Protein AF-A0A5N7SQE6-F1 (afdb_monomer)

Secondary structure (DSSP, 8-state):
-HHH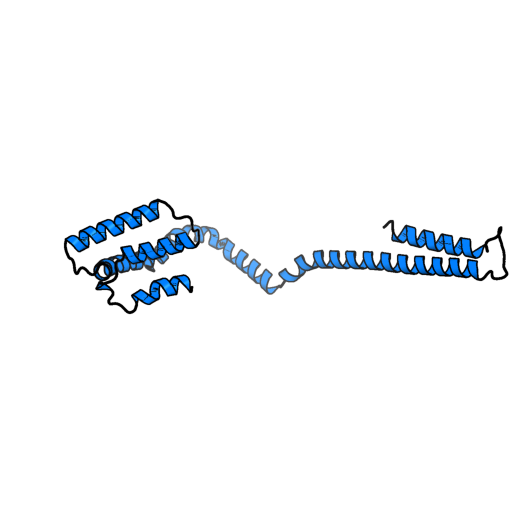HHHHGGGSSS-GGG--HHHHHHHHHHHHHHTT----HHHHHHHHHHHHHHHHHHHH-TT--HHHHHHHHHHHHHHHHS-HHHHHHHHHHHHHHHHHHTTTHHHHHHHHHHHHHTTTTTHHHHHHHHHHHHHHHHHHHHHHHHHHHHHHHHHHHHHHHHH--SS-EETTEEHHHHHHHHHHHHHHHHHH--

pLDDT: mean 75.73, std 11.77, range [47.12, 92.62]

Mean predicted aligned error: 19.1 Å

Foldseek 3Di:
DVLVCVLCVVCVPDDLQVDQPLVSLVSVVVVCVVVVNDDDVVSVVVSVVSVVVVVVVCVVPVRDNPCVVCVVVVVVVCCVVPPVVVVVVVCVVCVVVCVVCVVCVVVVVVVVVVCVVVVVVPPPVCPVVVVVVVVVVVLVVLLVVLLVQLVVLLVVLVVCLVVVDDDDDDPSHHPVSVVSNVVSVVSNVVSP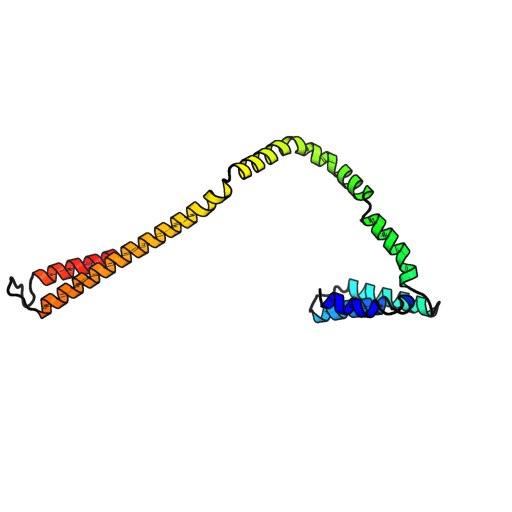VD

Sequence (194 aa):
EAAVRSVCEPYFTRPLSQISLAEVLMKLFRVAQRYQLTLQPQLILLQKTLLNIEGVGRQLDPQIDIWAVAKPVLAKILRERYSPRRVVREIGKRLPEIMTHAPDMPRLVHAWLTQQVEGRHELSMRSRDLAALDASVQRLQTRAVGAITGVGLLAIAALMYVLQPPGWYWGDVPAWSWLSGAVGAVALLRAWWK

Structure (mmCIF, N/CA/C/O backbone):
data_AF-A0A5N7SQE6-F1
#
_entry.id   AF-A0A5N7SQE6-F1
#
loop_
_atom_site.group_PDB
_atom_site.id
_atom_site.type_symbol
_atom_site.label_atom_id
_atom_site.label_alt_id
_atom_site.label_comp_id
_atom_site.label_asym_id
_atom_site.label_entity_id
_atom_site.label_seq_id
_atom_site.pdbx_PDB_ins_code
_atom_site.Cartn_x
_atom_site.Cartn_y
_atom_site.Cartn_z
_atom_site.occupancy
_atom_site.B_iso_or_equiv
_atom_site.auth_seq_id
_atom_site.auth_comp_id
_atom_site.auth_asym_id
_atom_site.auth_atom_id
_atom_site.pdbx_PDB_model_num
ATOM 1 N N . GLU A 1 1 ? 5.965 -12.450 4.251 1.00 50.88 1 GLU A N 1
ATOM 2 C CA . GLU A 1 1 ? 5.058 -13.478 4.819 1.00 50.88 1 GLU A CA 1
ATOM 3 C C . GLU A 1 1 ? 5.624 -14.207 6.037 1.00 50.88 1 GLU A C 1
ATOM 5 O O . GLU A 1 1 ? 4.963 -14.193 7.067 1.00 50.88 1 GLU A O 1
ATOM 10 N N . ALA A 1 2 ? 6.839 -14.771 5.986 1.00 54.47 2 ALA A N 1
ATOM 11 C CA . ALA A 1 2 ? 7.411 -15.546 7.101 1.00 54.47 2 ALA A CA 1
ATOM 12 C C . ALA A 1 2 ? 7.498 -14.786 8.446 1.00 54.47 2 ALA A C 1
ATOM 14 O O . ALA A 1 2 ? 7.143 -15.343 9.478 1.00 54.47 2 ALA A O 1
ATOM 15 N N . ALA A 1 3 ? 7.878 -13.501 8.436 1.00 54.38 3 ALA A N 1
ATOM 16 C CA . ALA A 1 3 ? 7.969 -12.677 9.651 1.00 54.38 3 ALA A CA 1
ATOM 17 C C . ALA A 1 3 ? 6.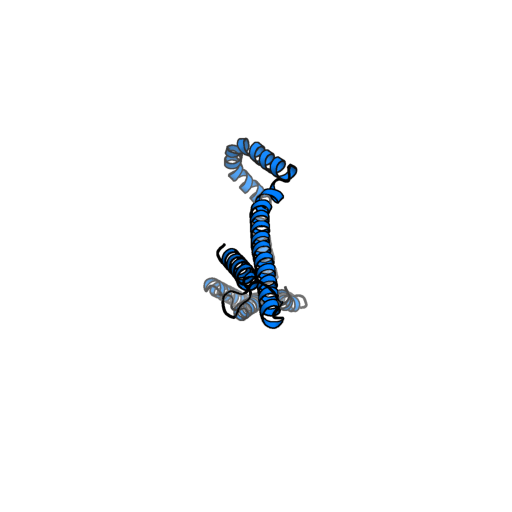601 -12.322 10.268 1.00 54.38 3 ALA A C 1
ATOM 19 O O . ALA A 1 3 ? 6.489 -12.143 11.477 1.00 54.38 3 ALA A O 1
ATOM 20 N N . VAL A 1 4 ? 5.550 -12.230 9.444 1.00 53.84 4 VAL A N 1
ATOM 21 C CA . VAL A 1 4 ? 4.174 -12.014 9.923 1.00 53.84 4 VAL A CA 1
ATOM 22 C C . VAL A 1 4 ? 3.651 -13.310 10.536 1.00 53.84 4 VAL A C 1
ATOM 24 O O . VAL A 1 4 ? 3.111 -13.301 11.638 1.00 53.84 4 VAL A O 1
ATOM 27 N N . ARG A 1 5 ? 3.902 -14.445 9.872 1.00 63.41 5 ARG A N 1
ATOM 28 C CA 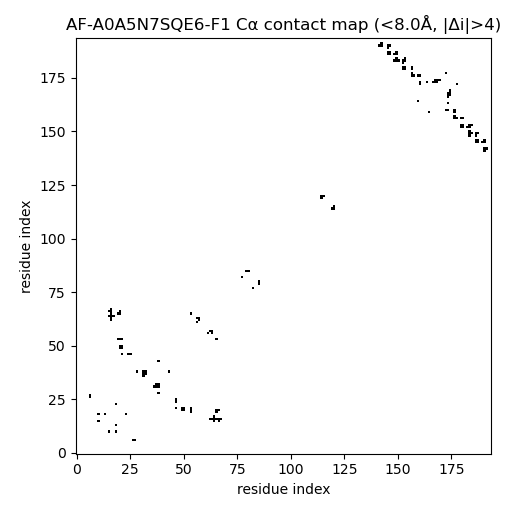. ARG A 1 5 ? 3.503 -15.769 10.353 1.00 63.41 5 ARG A CA 1
ATOM 29 C C . ARG A 1 5 ? 4.186 -16.125 11.677 1.00 63.41 5 ARG A C 1
ATOM 31 O O . ARG A 1 5 ? 3.493 -16.452 12.628 1.00 63.41 5 ARG A O 1
ATOM 38 N N . SER A 1 6 ? 5.498 -15.911 11.803 1.00 56.16 6 SER A N 1
ATOM 39 C CA . SER A 1 6 ? 6.243 -16.178 13.045 1.00 56.16 6 SER A CA 1
ATOM 40 C C . SER A 1 6 ? 5.783 -15.343 14.244 1.00 56.16 6 SER A C 1
ATOM 42 O O . SER A 1 6 ? 5.977 -15.746 15.386 1.00 56.16 6 SER A O 1
ATOM 44 N N . VAL A 1 7 ? 5.199 -14.164 13.999 1.00 55.47 7 VAL A N 1
ATOM 45 C CA . VAL A 1 7 ? 4.644 -13.311 15.058 1.00 55.47 7 VAL A CA 1
ATOM 46 C C . VAL A 1 7 ? 3.212 -13.715 15.398 1.00 55.47 7 VAL A C 1
ATOM 48 O O . VAL A 1 7 ? 2.852 -13.619 16.561 1.00 55.47 7 VAL A O 1
ATOM 51 N N . CYS A 1 8 ? 2.410 -14.185 14.439 1.00 53.53 8 CYS A N 1
ATOM 52 C CA . CYS A 1 8 ? 1.001 -14.536 14.655 1.00 53.53 8 CYS A CA 1
ATOM 53 C C . CYS A 1 8 ? 0.774 -15.982 15.140 1.00 53.53 8 CYS A C 1
ATOM 55 O O . CYS A 1 8 ? -0.160 -16.229 15.896 1.00 53.53 8 CYS A O 1
ATOM 57 N N . GLU A 1 9 ? 1.612 -16.938 14.741 1.00 60.47 9 GLU A N 1
ATOM 58 C CA . GLU A 1 9 ? 1.440 -18.379 15.005 1.00 60.47 9 GLU A CA 1
ATOM 59 C C . GLU A 1 9 ? 1.522 -18.778 16.502 1.00 60.47 9 GLU A C 1
ATOM 61 O O . GLU A 1 9 ? 0.715 -19.604 16.930 1.00 60.47 9 GLU A O 1
ATOM 66 N N . PRO A 1 10 ? 2.352 -18.144 17.363 1.00 55.53 10 PRO A N 1
ATOM 67 C CA . PRO A 1 10 ? 2.376 -18.435 18.805 1.00 55.53 10 PRO A CA 1
ATOM 68 C C . PRO A 1 10 ? 1.113 -17.999 19.566 1.00 55.53 10 PRO A C 1
ATOM 70 O O . PRO A 1 10 ? 0.903 -18.408 20.707 1.00 55.53 10 PRO A O 1
ATOM 73 N N . TYR A 1 11 ? 0.293 -17.139 18.958 1.00 52.56 11 TYR A N 1
ATOM 74 C CA . TYR A 1 11 ? -0.928 -16.589 19.551 1.00 52.56 11 TYR A CA 1
ATOM 75 C C . TYR A 1 11 ? -2.186 -17.381 19.176 1.00 52.56 11 TYR A C 1
ATOM 77 O O . TYR A 1 11 ? -3.236 -17.163 19.768 1.00 52.56 11 TYR A O 1
ATOM 85 N N . PHE A 1 12 ? -2.090 -18.320 18.230 1.00 50.66 12 PHE A N 1
ATOM 86 C CA . PHE A 1 12 ? -3.218 -19.162 17.816 1.00 50.66 12 PHE A CA 1
ATOM 87 C C . PHE A 1 12 ? -3.449 -20.379 18.726 1.00 50.66 12 PHE A C 1
ATOM 89 O O . PHE A 1 12 ? -4.529 -20.960 18.694 1.00 50.66 12 PHE A O 1
ATOM 96 N N . THR A 1 13 ? -2.463 -20.767 19.540 1.00 47.12 13 THR A N 1
ATOM 97 C CA . THR A 1 13 ? -2.514 -21.973 20.392 1.00 47.12 13 THR A CA 1
ATOM 98 C C . THR A 1 13 ? -2.772 -21.685 21.873 1.00 47.12 13 THR A C 1
ATOM 100 O O . THR A 1 13 ? -2.932 -22.620 22.655 1.00 47.12 13 THR A O 1
ATOM 103 N N . ARG A 1 14 ? -2.850 -20.409 22.275 1.00 53.12 14 ARG A N 1
ATOM 104 C CA . ARG A 1 14 ? -3.249 -19.987 23.629 1.00 53.12 14 ARG A CA 1
ATOM 105 C C . ARG A 1 14 ? -4.662 -19.399 23.596 1.00 53.12 14 ARG A C 1
ATOM 107 O O . ARG A 1 14 ? -5.009 -18.754 22.607 1.00 53.12 14 ARG A O 1
ATOM 114 N N . PRO A 1 15 ? -5.484 -19.585 24.645 1.00 52.84 15 PRO A N 1
ATOM 115 C CA . PRO A 1 15 ? -6.774 -18.908 24.720 1.00 52.84 15 PRO A CA 1
ATOM 116 C C . PRO A 1 15 ? -6.559 -17.390 24.607 1.00 52.84 15 PRO A C 1
ATOM 118 O O . PRO A 1 15 ? -5.696 -16.830 25.288 1.00 52.84 15 PRO A O 1
ATOM 121 N N . LEU A 1 16 ? -7.322 -16.730 23.723 1.00 51.88 16 LEU A N 1
ATOM 122 C 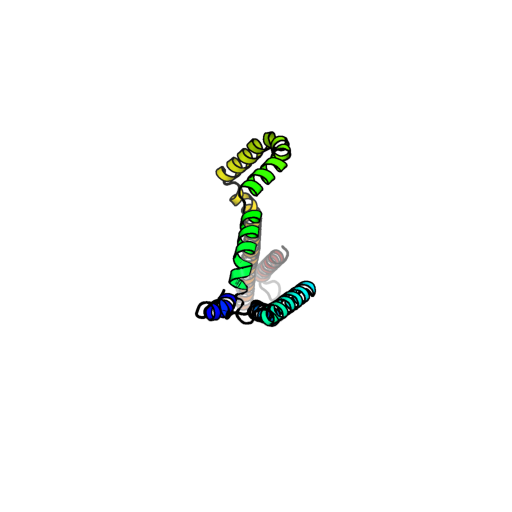CA . LEU A 1 16 ? -7.184 -15.293 23.427 1.00 51.88 16 LEU A CA 1
ATOM 123 C C . LEU A 1 16 ? -7.297 -14.400 24.673 1.00 51.88 16 LEU A C 1
ATOM 125 O O . LEU A 1 16 ? -6.705 -13.324 24.699 1.00 51.88 16 LEU A O 1
ATOM 129 N N . SER A 1 17 ? -7.949 -14.896 25.724 1.00 51.44 17 SER A N 1
ATOM 130 C CA . SER A 1 17 ? -8.072 -14.260 27.037 1.00 51.44 17 SER A CA 1
ATOM 131 C C . SER A 1 17 ? -6.747 -14.033 27.773 1.00 51.44 17 SER A C 1
ATOM 133 O O . SER A 1 17 ? -6.696 -13.235 28.701 1.00 51.44 17 SER A O 1
ATOM 135 N N . GLN A 1 18 ? -5.657 -14.696 27.373 1.00 56.19 18 GLN A N 1
ATOM 136 C CA . GLN A 1 18 ? -4.335 -14.537 27.997 1.00 56.19 18 GLN A CA 1
ATOM 137 C C . GLN A 1 18 ? -3.382 -13.650 27.185 1.00 56.19 18 GLN A C 1
ATOM 139 O O . GLN A 1 18 ? -2.247 -13.412 27.601 1.00 56.19 18 GLN A O 1
ATOM 144 N N . ILE A 1 19 ? -3.813 -13.162 26.019 1.00 66.31 19 ILE A N 1
ATOM 145 C CA . ILE A 1 19 ? -2.951 -12.436 25.087 1.00 66.31 19 ILE A CA 1
ATOM 146 C C . ILE A 1 19 ? -3.112 -10.934 25.317 1.00 66.31 19 ILE A C 1
ATOM 148 O O . ILE A 1 19 ? -4.174 -10.360 25.096 1.00 66.31 19 ILE A O 1
ATOM 152 N N . SER A 1 20 ? -2.033 -10.283 25.752 1.00 71.44 20 SER A N 1
ATOM 153 C CA . SER A 1 20 ? -1.987 -8.826 25.871 1.00 71.44 20 SER A CA 1
ATOM 154 C C . SER A 1 20 ? -1.917 -8.175 24.488 1.00 71.44 20 SER A C 1
ATOM 156 O O . SER A 1 20 ? -0.992 -8.443 23.712 1.00 71.44 20 SER A O 1
ATOM 158 N N 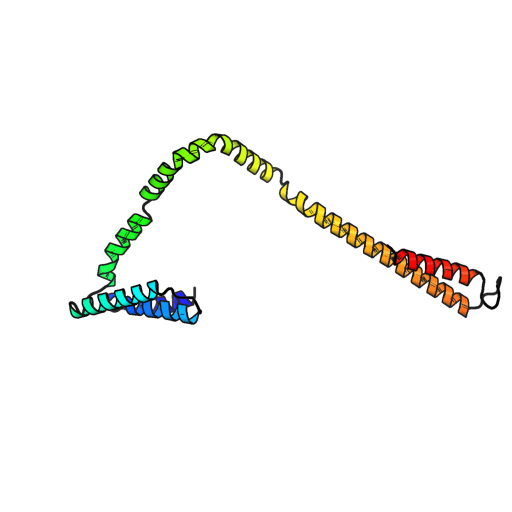. LEU A 1 21 ? -2.870 -7.289 24.182 1.00 77.19 21 LEU A N 1
ATOM 159 C CA . LEU A 1 21 ? -2.868 -6.510 22.940 1.00 77.19 21 LEU A CA 1
ATOM 160 C C . LEU A 1 21 ? -1.606 -5.638 22.860 1.00 77.19 21 LEU A C 1
ATOM 162 O O . LEU A 1 21 ? -0.977 -5.545 21.802 1.00 77.19 21 LEU A O 1
ATOM 166 N N . ALA A 1 22 ? -1.203 -5.045 23.986 1.00 75.19 22 ALA A N 1
ATOM 167 C CA . ALA A 1 22 ? 0.018 -4.263 24.090 1.00 75.19 22 ALA A CA 1
ATOM 168 C C . ALA A 1 22 ? 1.276 -5.098 23.797 1.00 75.19 22 ALA A C 1
ATOM 170 O O . ALA A 1 22 ? 2.172 -4.623 23.100 1.00 75.19 22 ALA A O 1
ATOM 171 N N . GLU A 1 23 ? 1.349 -6.350 24.259 1.00 77.75 23 GLU A N 1
ATOM 172 C CA . GLU A 1 23 ? 2.492 -7.231 23.987 1.00 77.75 23 GLU A CA 1
ATOM 173 C C . GLU A 1 23 ? 2.611 -7.587 22.495 1.00 77.75 23 GLU A C 1
ATOM 175 O O . GLU A 1 23 ? 3.711 -7.567 21.933 1.00 77.75 23 GLU A O 1
ATOM 180 N N . VAL A 1 24 ? 1.486 -7.862 21.827 1.00 81.88 24 VAL A N 1
ATOM 181 C CA . VAL A 1 24 ? 1.455 -8.115 20.376 1.00 81.88 24 VAL A CA 1
ATOM 182 C C . VAL A 1 24 ? 1.944 -6.885 19.606 1.00 81.88 24 VAL A C 1
ATOM 184 O O . VAL A 1 24 ? 2.817 -6.997 18.741 1.00 81.88 24 VAL A O 1
ATOM 187 N N . LEU A 1 25 ? 1.437 -5.697 19.951 1.00 83.19 25 LEU A N 1
ATOM 188 C CA . LEU A 1 25 ? 1.850 -4.435 19.331 1.00 83.19 25 LEU A CA 1
ATOM 189 C C . LEU A 1 25 ? 3.340 -4.149 19.554 1.00 83.19 25 LEU A C 1
ATOM 191 O O . LEU A 1 25 ? 4.044 -3.806 18.606 1.00 83.19 25 LEU A O 1
ATOM 195 N N . MET A 1 26 ? 3.847 -4.378 20.768 1.00 82.38 26 MET A N 1
ATOM 196 C CA . MET A 1 26 ? 5.273 -4.260 21.086 1.00 82.38 26 MET A CA 1
ATOM 197 C C . MET A 1 26 ? 6.136 -5.155 20.191 1.00 82.38 26 MET A C 1
ATOM 199 O O . MET A 1 26 ? 7.172 -4.708 19.695 1.00 82.38 26 MET A O 1
ATOM 203 N N . LYS A 1 27 ? 5.732 -6.411 19.960 1.00 82.75 27 LYS A N 1
ATOM 204 C CA . LYS A 1 27 ? 6.476 -7.331 19.083 1.00 82.75 27 LYS A CA 1
ATOM 205 C C . LYS A 1 27 ? 6.457 -6.865 17.630 1.00 82.75 27 LYS A C 1
ATOM 207 O O . LYS A 1 27 ? 7.512 -6.853 17.000 1.00 82.75 27 LYS A O 1
ATOM 212 N N . LEU A 1 28 ? 5.309 -6.418 17.121 1.00 85.19 28 LEU A N 1
ATOM 213 C CA . LEU A 1 28 ? 5.196 -5.882 15.760 1.00 85.19 28 LEU A CA 1
ATOM 214 C C . LEU A 1 28 ? 6.106 -4.664 15.547 1.00 85.19 28 LEU A C 1
ATOM 216 O O . LEU A 1 28 ? 6.832 -4.600 14.556 1.00 85.19 28 LEU A O 1
ATOM 220 N N . PHE A 1 29 ? 6.135 -3.736 16.504 1.00 84.38 29 PHE A N 1
ATOM 221 C CA . PHE A 1 29 ? 6.968 -2.536 16.420 1.00 84.38 29 PHE A CA 1
ATOM 222 C C . PHE A 1 29 ? 8.461 -2.853 16.549 1.00 84.38 29 PHE A C 1
ATOM 224 O O . PHE A 1 29 ? 9.263 -2.289 15.809 1.00 84.38 29 PHE A O 1
ATOM 231 N N . ARG A 1 30 ? 8.854 -3.800 17.415 1.00 83.19 30 ARG A N 1
ATOM 232 C CA . ARG A 1 30 ? 10.250 -4.274 17.489 1.00 83.19 30 ARG A CA 1
ATOM 233 C C . ARG A 1 30 ? 10.707 -4.929 16.190 1.00 83.19 30 ARG A C 1
ATOM 235 O O . ARG A 1 30 ? 11.839 -4.716 15.767 1.00 83.19 30 ARG A O 1
ATOM 242 N N . VAL A 1 31 ? 9.841 -5.711 15.544 1.00 86.69 31 VAL A N 1
ATOM 243 C CA . VAL A 1 31 ? 10.140 -6.288 14.226 1.00 86.69 31 VAL A CA 1
ATOM 244 C C . VAL A 1 31 ? 10.295 -5.175 13.191 1.00 86.69 31 VAL A C 1
ATOM 246 O O . VAL A 1 31 ? 11.277 -5.176 12.456 1.00 86.69 31 VAL A O 1
ATOM 249 N N . ALA A 1 32 ? 9.405 -4.182 13.181 1.00 85.25 32 ALA A N 1
ATOM 250 C CA . ALA A 1 32 ? 9.528 -3.031 12.291 1.00 85.25 32 ALA A CA 1
ATOM 251 C C . ALA A 1 32 ? 10.854 -2.268 12.498 1.00 85.25 32 ALA A C 1
ATOM 253 O O . ALA A 1 32 ? 11.537 -1.964 11.522 1.00 85.25 32 ALA A O 1
ATOM 254 N N . GLN A 1 33 ? 11.273 -2.053 13.752 1.00 82.31 33 GLN A N 1
ATOM 255 C CA . GLN A 1 33 ? 12.581 -1.465 14.081 1.00 82.31 33 GLN A CA 1
ATOM 256 C C . GLN A 1 33 ? 13.750 -2.331 13.602 1.00 82.31 33 GLN A C 1
ATOM 258 O O . GLN A 1 33 ? 14.722 -1.803 13.067 1.00 82.31 33 GLN A O 1
ATOM 263 N N . ARG A 1 34 ? 13.661 -3.662 13.748 1.00 84.56 34 ARG A N 1
ATOM 264 C CA . ARG A 1 34 ? 14.694 -4.604 13.279 1.00 84.56 34 ARG A CA 1
ATOM 265 C C . ARG A 1 34 ? 14.901 -4.530 11.766 1.00 84.56 34 ARG A C 1
ATOM 267 O O . ARG A 1 34 ? 16.030 -4.659 11.307 1.00 84.56 34 ARG A O 1
ATOM 274 N N . TYR A 1 35 ? 13.833 -4.307 11.007 1.00 89.00 35 TYR A N 1
ATOM 275 C CA . TYR A 1 35 ? 13.888 -4.101 9.557 1.00 89.00 35 TYR A CA 1
ATOM 276 C C . TYR A 1 35 ? 14.138 -2.637 9.160 1.00 89.00 35 TYR A C 1
ATOM 278 O O . TYR A 1 35 ? 13.925 -2.278 8.007 1.00 89.00 35 TYR A O 1
ATOM 286 N N . GLN A 1 36 ? 14.595 -1.797 10.099 1.00 80.25 36 GLN A N 1
ATOM 287 C CA . GLN A 1 36 ? 14.950 -0.392 9.869 1.00 80.25 36 GLN A CA 1
ATOM 288 C C . GLN A 1 36 ? 13.796 0.449 9.293 1.00 80.25 36 GLN A C 1
ATOM 290 O O . GLN A 1 36 ? 14.020 1.458 8.628 1.00 80.25 36 GLN A O 1
ATOM 295 N N . LEU A 1 37 ? 12.543 0.065 9.566 1.00 87.06 37 LEU A N 1
ATOM 296 C CA . LEU A 1 37 ? 11.391 0.885 9.207 1.00 87.06 37 LEU A CA 1
ATOM 297 C C . LEU A 1 37 ? 11.335 2.107 10.130 1.00 87.06 37 LEU A C 1
ATOM 299 O O . LEU A 1 37 ? 11.393 1.982 11.357 1.00 87.06 37 LEU A O 1
ATOM 303 N N . THR A 1 38 ? 11.190 3.296 9.546 1.00 82.31 38 THR A N 1
ATOM 304 C CA . THR A 1 38 ? 11.030 4.542 10.298 1.00 82.31 38 THR A CA 1
ATOM 305 C C . THR A 1 38 ? 9.659 4.568 10.971 1.00 82.31 38 THR A C 1
ATOM 307 O O . THR A 1 38 ? 8.615 4.736 10.340 1.00 82.31 38 THR A O 1
ATOM 310 N N . LEU A 1 39 ? 9.644 4.377 12.290 1.00 81.56 39 LEU A N 1
ATOM 311 C CA . LEU A 1 39 ? 8.415 4.456 13.073 1.00 81.56 39 LEU A CA 1
ATOM 312 C C . LEU A 1 39 ? 8.086 5.909 13.395 1.00 81.56 39 LEU A C 1
ATOM 314 O O . LEU A 1 39 ? 8.884 6.628 13.994 1.00 81.56 39 LEU A O 1
ATOM 318 N N . GLN A 1 40 ? 6.876 6.330 13.039 1.00 85.81 40 GLN A N 1
ATOM 319 C CA . GLN A 1 40 ? 6.407 7.674 13.352 1.00 85.81 40 GLN A CA 1
ATOM 320 C C . GLN A 1 40 ? 6.170 7.820 14.869 1.00 85.81 40 GLN A C 1
ATOM 322 O O . GLN A 1 40 ? 5.579 6.921 15.479 1.00 85.81 40 GLN A O 1
ATOM 327 N N . PRO A 1 41 ? 6.534 8.959 15.493 1.00 86.25 41 PRO A N 1
ATOM 328 C CA . PRO A 1 41 ? 6.328 9.187 16.928 1.00 86.25 41 PRO A CA 1
ATOM 329 C C . PRO A 1 41 ? 4.874 9.006 17.391 1.00 86.25 41 PRO A C 1
ATOM 331 O O . PRO A 1 41 ? 4.622 8.530 18.496 1.00 86.25 41 PRO A O 1
ATOM 334 N N . GLN A 1 42 ? 3.906 9.320 16.526 1.00 88.19 42 GLN A N 1
ATOM 335 C CA . GLN A 1 42 ? 2.472 9.160 16.793 1.00 88.19 42 GLN A CA 1
ATOM 336 C C . GLN A 1 42 ? 2.077 7.693 17.021 1.00 88.19 42 GLN A C 1
ATOM 338 O O . GLN A 1 42 ? 1.238 7.395 17.868 1.00 88.19 42 GLN A O 1
ATOM 343 N N . LEU A 1 43 ? 2.720 6.765 16.309 1.00 87.94 43 LEU A N 1
ATOM 344 C CA . LEU A 1 43 ? 2.477 5.332 16.458 1.00 87.94 43 LEU A CA 1
ATOM 345 C C . LEU A 1 43 ? 3.048 4.805 17.784 1.00 87.94 43 LEU A C 1
ATOM 347 O O . LEU A 1 43 ? 2.437 3.955 18.428 1.00 87.94 43 LEU A O 1
ATOM 351 N N . ILE A 1 44 ? 4.179 5.360 18.233 1.00 86.75 44 ILE A N 1
ATOM 352 C CA . ILE A 1 44 ? 4.768 5.062 19.548 1.00 86.75 44 ILE A CA 1
ATOM 353 C C . ILE A 1 44 ? 3.860 5.581 20.670 1.00 86.75 44 ILE A C 1
ATOM 355 O O . ILE A 1 44 ? 3.664 4.902 21.679 1.00 86.75 44 ILE A O 1
ATOM 359 N N . LEU A 1 45 ? 3.282 6.772 20.500 1.00 90.19 45 LEU A N 1
ATOM 360 C CA . LEU A 1 45 ? 2.342 7.333 21.467 1.00 90.19 45 LEU A CA 1
ATOM 361 C C . LEU A 1 45 ? 1.070 6.484 21.564 1.00 90.19 45 LEU A C 1
ATOM 363 O O . LEU A 1 45 ? 0.678 6.127 22.669 1.00 90.19 45 LEU A O 1
ATOM 367 N N . LEU A 1 46 ? 0.493 6.079 20.426 1.00 88.50 46 LEU A N 1
ATOM 368 C CA . LEU A 1 46 ? -0.653 5.166 20.385 1.00 88.50 46 LEU A CA 1
ATOM 369 C C . LEU A 1 46 ? -0.364 3.869 21.149 1.00 88.50 46 LEU A C 1
ATOM 371 O O . LEU A 1 46 ? -1.178 3.436 21.960 1.00 88.50 46 LEU A O 1
ATOM 375 N N . GLN A 1 47 ? 0.811 3.276 20.935 1.00 88.06 47 GLN A N 1
ATOM 376 C CA . GLN A 1 47 ? 1.240 2.076 21.648 1.00 88.06 47 GLN A CA 1
ATOM 377 C C . GLN A 1 47 ? 1.302 2.301 23.169 1.00 88.06 47 GLN A C 1
ATOM 379 O O . GLN A 1 47 ? 0.811 1.466 23.928 1.00 88.06 47 GLN A O 1
ATOM 384 N N . LYS A 1 48 ? 1.862 3.431 23.625 1.00 89.06 48 LYS A N 1
ATOM 385 C CA . LYS A 1 48 ? 1.896 3.795 25.054 1.00 89.06 48 LYS A CA 1
ATOM 386 C C . LYS A 1 48 ? 0.495 4.000 25.627 1.00 89.06 48 LYS A C 1
ATOM 388 O O . LYS A 1 48 ? 0.223 3.539 26.731 1.00 89.06 48 LYS A O 1
ATOM 393 N N . THR A 1 49 ? -0.392 4.659 24.887 1.00 90.75 49 THR A N 1
ATOM 394 C CA . THR A 1 49 ? -1.782 4.869 25.301 1.00 90.75 49 THR A CA 1
ATOM 395 C C . THR A 1 49 ? -2.523 3.542 25.430 1.00 90.75 49 THR A C 1
ATOM 397 O O . THR A 1 49 ? -3.180 3.320 26.441 1.00 90.75 49 THR A O 1
ATOM 400 N N . LEU A 1 50 ? -2.377 2.637 24.458 1.00 87.12 50 LEU A N 1
ATOM 401 C CA . LEU A 1 50 ? -2.991 1.308 24.505 1.00 87.12 50 LEU A CA 1
ATOM 402 C C . LEU A 1 50 ? -2.469 0.478 25.683 1.00 87.12 50 LEU A C 1
ATOM 404 O O . LEU A 1 50 ? -3.269 -0.134 26.383 1.00 87.12 50 LEU A O 1
ATOM 408 N N . LEU A 1 51 ? -1.160 0.521 25.953 1.00 87.12 51 LEU A N 1
ATOM 409 C CA . LEU A 1 51 ? -0.556 -0.151 27.107 1.00 87.12 51 LEU A CA 1
ATOM 410 C C . LEU A 1 51 ? -1.063 0.421 28.438 1.00 87.12 51 LEU A C 1
ATOM 412 O O . LEU A 1 51 ? -1.340 -0.339 29.359 1.00 87.12 51 LEU A O 1
ATOM 416 N N . ASN A 1 52 ? -1.223 1.743 28.536 1.00 89.62 52 ASN A N 1
ATOM 417 C CA . ASN A 1 52 ? -1.765 2.383 29.733 1.00 89.62 52 ASN A CA 1
ATOM 418 C C . ASN A 1 52 ? -3.235 2.003 29.970 1.00 89.62 52 ASN A C 1
ATOM 420 O O . ASN A 1 52 ? -3.605 1.633 31.078 1.00 89.62 52 ASN A O 1
ATOM 424 N N . ILE A 1 53 ? -4.066 2.044 28.922 1.00 88.88 53 ILE A N 1
ATOM 425 C CA . ILE A 1 53 ? -5.484 1.662 29.005 1.00 88.88 53 ILE A CA 1
ATOM 426 C C . ILE A 1 53 ? -5.628 0.189 29.398 1.00 88.88 53 ILE A C 1
ATOM 428 O O . ILE A 1 53 ? -6.443 -0.135 30.255 1.00 88.88 53 ILE A O 1
ATOM 432 N N . GLU A 1 54 ? -4.821 -0.701 28.817 1.00 84.75 54 GLU A N 1
ATOM 433 C CA . GLU A 1 54 ? -4.780 -2.114 29.201 1.00 84.75 54 GLU A CA 1
ATOM 434 C C . GLU A 1 54 ? -4.316 -2.301 30.652 1.00 84.75 54 GLU A C 1
ATOM 436 O O . GLU A 1 54 ? -4.915 -3.086 31.386 1.00 84.75 54 GLU A O 1
ATOM 441 N N . GLY A 1 55 ? -3.297 -1.556 31.087 1.00 86.31 55 GLY A N 1
ATOM 442 C CA . GLY A 1 55 ? -2.810 -1.578 32.465 1.00 86.31 55 GLY A CA 1
ATOM 443 C C . GLY A 1 55 ? -3.890 -1.179 33.470 1.00 86.31 55 GLY A C 1
ATOM 444 O O . GLY A 1 55 ? -4.131 -1.909 34.428 1.00 86.31 55 GLY A O 1
ATOM 445 N N . VAL A 1 56 ? -4.593 -0.073 33.218 1.00 89.50 56 VAL A N 1
ATOM 446 C CA . VAL A 1 56 ? -5.726 0.375 34.044 1.00 89.50 56 VAL A CA 1
ATOM 447 C C . VAL A 1 56 ? -6.881 -0.630 33.987 1.00 89.50 56 VAL A C 1
ATOM 449 O O . VAL A 1 56 ? -7.455 -0.967 35.019 1.00 89.50 56 VAL A O 1
ATOM 452 N N . GLY A 1 57 ? -7.197 -1.166 32.806 1.00 86.69 57 GLY A N 1
ATOM 453 C CA . GLY A 1 57 ? -8.245 -2.175 32.637 1.00 86.69 57 GLY A CA 1
ATOM 454 C C . GLY A 1 57 ? -7.982 -3.442 33.452 1.00 86.69 57 GLY A C 1
ATOM 455 O O . GLY A 1 57 ? -8.881 -3.918 34.138 1.00 86.69 57 GLY A O 1
ATOM 456 N N . ARG A 1 58 ? -6.739 -3.939 33.456 1.00 85.50 58 ARG A N 1
ATOM 457 C CA . ARG A 1 58 ? -6.332 -5.113 34.247 1.00 85.50 58 ARG A CA 1
ATOM 458 C C . ARG A 1 58 ? -6.216 -4.840 35.748 1.00 85.50 58 ARG A C 1
ATOM 460 O O . ARG A 1 58 ? -6.322 -5.775 36.532 1.00 85.50 58 ARG A O 1
ATOM 467 N N . GLN A 1 59 ? -5.989 -3.589 36.158 1.00 87.88 59 GLN A N 1
ATOM 468 C CA . GLN A 1 59 ? -6.066 -3.204 37.574 1.00 87.88 59 GLN A CA 1
ATOM 469 C C . GLN A 1 59 ? -7.504 -3.280 38.104 1.00 87.88 59 GLN A C 1
ATOM 471 O O . GLN A 1 59 ? -7.699 -3.600 39.272 1.00 87.88 59 GLN A O 1
ATOM 476 N N . LEU A 1 60 ? -8.494 -2.990 37.254 1.00 89.56 60 LEU A N 1
ATOM 477 C CA . LEU A 1 60 ? -9.914 -3.037 37.608 1.00 89.56 60 LEU A CA 1
ATOM 478 C C . LEU A 1 60 ? -10.498 -4.451 37.497 1.00 89.56 60 LEU A C 1
ATOM 480 O O . LEU A 1 60 ? -11.232 -4.877 38.384 1.00 89.56 60 LEU A O 1
ATOM 484 N N . ASP A 1 61 ? -10.163 -5.177 36.431 1.00 87.38 61 ASP A N 1
ATOM 485 C CA . ASP A 1 61 ? -10.555 -6.570 36.214 1.00 87.38 61 ASP A CA 1
ATOM 486 C C . ASP A 1 61 ? -9.333 -7.389 35.753 1.00 87.38 61 ASP A C 1
ATOM 488 O O . ASP A 1 61 ? -8.963 -7.359 34.574 1.00 87.38 61 ASP A O 1
ATOM 492 N N . PRO A 1 62 ? -8.688 -8.141 36.664 1.00 83.00 62 PRO A N 1
ATOM 493 C CA . PRO A 1 62 ? -7.496 -8.924 36.348 1.00 83.00 62 PRO A CA 1
ATOM 494 C C . PRO A 1 62 ? -7.709 -10.036 35.313 1.00 83.00 62 PRO A C 1
ATOM 496 O O . PRO A 1 62 ? -6.728 -10.520 34.746 1.00 83.00 62 PRO A O 1
ATOM 499 N N . GLN A 1 63 ? -8.953 -10.465 35.077 1.00 80.75 63 GLN A N 1
ATOM 500 C CA . GLN A 1 63 ? -9.292 -11.552 34.152 1.00 80.75 63 GLN A CA 1
ATOM 501 C C . GLN A 1 63 ? -9.940 -11.046 32.853 1.00 80.75 63 GLN A C 1
ATOM 503 O O . GLN A 1 63 ? -10.429 -11.853 32.058 1.00 80.75 63 GLN A O 1
ATOM 508 N N . ILE A 1 64 ? -9.914 -9.730 32.606 1.00 81.12 64 ILE A N 1
ATOM 509 C CA . ILE A 1 64 ? -10.548 -9.121 31.435 1.00 81.12 64 ILE A CA 1
ATOM 510 C C . ILE A 1 64 ? -9.938 -9.610 30.113 1.00 81.12 64 ILE A C 1
ATOM 512 O O . ILE A 1 64 ? -8.748 -9.442 29.832 1.00 81.12 64 ILE A O 1
ATOM 516 N N . ASP A 1 65 ? -10.790 -10.153 29.242 1.00 81.31 65 ASP A N 1
ATOM 517 C CA . ASP A 1 65 ? -10.435 -10.461 27.856 1.00 81.31 65 ASP A CA 1
ATOM 518 C C . ASP A 1 65 ? -10.611 -9.209 26.979 1.00 81.31 65 ASP A C 1
ATOM 520 O O . ASP A 1 65 ? -11.700 -8.881 26.497 1.00 81.31 65 ASP A O 1
ATOM 524 N N . ILE A 1 66 ? -9.507 -8.499 26.752 1.00 81.75 66 ILE A N 1
ATOM 525 C CA . ILE A 1 66 ? -9.473 -7.260 25.958 1.00 81.75 66 ILE A CA 1
ATOM 526 C C . ILE A 1 66 ? -9.910 -7.507 24.510 1.00 81.75 66 ILE A C 1
ATOM 528 O O . ILE A 1 66 ? -10.532 -6.640 23.890 1.00 81.75 66 ILE A O 1
ATOM 532 N N . TRP A 1 67 ? -9.622 -8.686 23.955 1.00 80.31 67 TRP A N 1
ATOM 533 C CA . TRP A 1 67 ? -10.003 -9.017 22.587 1.00 80.31 67 TRP A CA 1
ATOM 534 C C . TRP A 1 67 ? -11.513 -9.215 22.460 1.00 80.31 67 TRP A C 1
ATOM 536 O O . TRP A 1 67 ? -12.127 -8.702 21.518 1.00 80.31 67 TRP A O 1
ATOM 546 N N . ALA A 1 68 ? -12.127 -9.896 23.431 1.00 82.00 68 ALA A N 1
ATOM 547 C CA . ALA A 1 68 ? -13.575 -10.061 23.492 1.00 82.00 68 ALA A CA 1
ATOM 548 C C . ALA A 1 68 ? -14.298 -8.705 23.562 1.00 82.00 68 ALA A C 1
ATOM 550 O O . ALA A 1 68 ? -15.275 -8.492 22.838 1.00 82.00 68 ALA A O 1
ATOM 551 N N . VAL A 1 69 ? -13.770 -7.763 24.352 1.00 85.44 69 VAL A N 1
ATOM 552 C CA . VAL A 1 69 ? -14.314 -6.400 24.477 1.00 85.44 69 VAL A CA 1
ATOM 553 C C . VAL A 1 69 ? -14.117 -5.581 23.192 1.00 85.44 69 VAL A C 1
ATOM 555 O O . VAL A 1 69 ? -15.019 -4.859 22.766 1.00 85.44 69 VAL A O 1
ATOM 558 N N . ALA A 1 70 ? -12.965 -5.706 22.526 1.00 85.81 70 ALA A N 1
ATOM 559 C CA . ALA A 1 70 ? -12.648 -4.940 21.318 1.00 85.81 70 ALA A CA 1
ATOM 560 C C . ALA A 1 70 ? -13.371 -5.445 20.052 1.00 85.81 70 ALA A C 1
ATOM 562 O O . ALA A 1 70 ? -13.665 -4.658 19.143 1.00 85.81 70 ALA A O 1
ATOM 563 N N . LYS A 1 71 ? -13.687 -6.744 19.976 1.00 86.94 71 LYS A N 1
ATOM 564 C CA . LYS A 1 71 ? -14.319 -7.396 18.815 1.00 86.94 71 LYS A CA 1
ATOM 565 C C . LYS A 1 71 ? -15.581 -6.688 18.287 1.00 86.94 71 LYS A C 1
ATOM 567 O O . LYS A 1 71 ? -15.623 -6.429 17.080 1.00 86.94 71 LYS A O 1
ATOM 572 N N . PRO A 1 72 ? -16.608 -6.356 19.097 1.00 92.19 72 PRO A N 1
ATOM 573 C CA . PRO A 1 72 ? -17.812 -5.689 18.590 1.00 92.19 72 PRO A CA 1
ATOM 574 C C . PRO A 1 72 ? -17.521 -4.297 18.011 1.00 92.19 72 PRO A C 1
ATOM 576 O O . PRO A 1 72 ? -18.123 -3.909 17.006 1.00 92.19 72 PRO A O 1
ATOM 579 N N . VAL A 1 73 ? -16.566 -3.564 18.591 1.00 91.00 73 VAL A N 1
ATOM 580 C CA . VAL A 1 73 ? -16.150 -2.242 18.101 1.00 91.00 73 VAL A CA 1
ATOM 581 C C . VAL A 1 73 ? -15.452 -2.374 16.748 1.00 91.00 73 VAL A C 1
ATOM 583 O O . VAL A 1 73 ? -15.822 -1.687 15.793 1.00 91.00 73 VAL A O 1
ATOM 586 N N . LEU A 1 74 ? -14.504 -3.308 16.627 1.00 89.06 74 LEU A N 1
ATOM 587 C CA . LEU A 1 74 ? -13.813 -3.583 15.367 1.00 89.06 74 LEU A CA 1
ATOM 588 C C . LEU A 1 74 ? -14.794 -4.026 14.272 1.00 89.06 74 LEU A C 1
ATOM 590 O O . LEU A 1 74 ? -14.735 -3.520 13.151 1.00 89.06 74 LEU A O 1
ATOM 594 N N . ALA A 1 75 ? -15.739 -4.911 14.601 1.00 91.31 75 ALA A N 1
ATOM 595 C CA . ALA A 1 75 ? -16.769 -5.366 13.671 1.00 91.31 75 ALA A CA 1
ATOM 596 C C . ALA A 1 75 ? -17.652 -4.209 13.175 1.00 91.31 75 ALA A C 1
ATOM 598 O O . ALA A 1 75 ? -17.942 -4.122 11.980 1.00 91.31 75 ALA A O 1
ATOM 599 N N . LYS A 1 76 ? -18.034 -3.281 14.064 1.00 92.62 76 LYS A N 1
ATOM 600 C CA . LYS A 1 76 ? -18.781 -2.073 13.691 1.00 92.62 76 LYS A CA 1
ATOM 601 C C . LYS A 1 76 ? -17.979 -1.193 12.725 1.00 92.62 76 LYS A C 1
ATOM 603 O O . LYS A 1 76 ? -18.507 -0.829 11.676 1.00 92.62 76 LYS A O 1
ATOM 608 N N . ILE A 1 77 ? -16.708 -0.916 13.029 1.00 90.75 77 ILE A N 1
ATOM 609 C CA . ILE A 1 77 ? -15.830 -0.083 12.186 1.00 90.75 77 ILE A CA 1
ATOM 610 C C . ILE A 1 77 ? -15.623 -0.718 10.807 1.00 90.75 77 ILE A C 1
ATOM 612 O O . ILE A 1 77 ? -15.716 -0.032 9.787 1.00 90.75 77 ILE A O 1
ATOM 616 N N . LEU A 1 78 ? -15.362 -2.027 10.752 1.00 89.19 78 LEU A N 1
ATOM 617 C CA . LEU A 1 78 ? -15.199 -2.752 9.491 1.00 89.19 78 LEU A CA 1
ATOM 618 C C . LEU A 1 78 ? -16.484 -2.717 8.668 1.00 89.19 78 LEU A C 1
ATOM 620 O O . LEU A 1 78 ? -16.435 -2.406 7.481 1.00 89.19 78 LEU A O 1
ATOM 624 N N . ARG A 1 79 ? -17.640 -2.943 9.299 1.00 90.56 79 ARG A N 1
ATOM 625 C CA . ARG A 1 79 ? -18.942 -2.855 8.629 1.00 90.56 79 ARG A CA 1
ATOM 626 C C . ARG A 1 79 ? -19.211 -1.458 8.069 1.00 90.56 79 ARG A C 1
ATOM 628 O O . ARG A 1 79 ? -19.801 -1.345 7.003 1.00 90.56 79 ARG A O 1
ATOM 635 N N . GLU A 1 80 ? -18.779 -0.401 8.750 1.00 87.12 80 GLU A N 1
ATOM 636 C CA . GLU A 1 80 ? -18.923 0.986 8.287 1.00 87.12 80 GLU A CA 1
ATOM 637 C C . GLU A 1 80 ? -17.925 1.371 7.181 1.00 87.12 80 GLU A C 1
ATOM 639 O O . GLU A 1 80 ? -18.263 2.159 6.289 1.00 87.12 80 GLU A O 1
ATOM 644 N N . ARG A 1 81 ? -16.693 0.841 7.216 1.00 84.69 81 ARG A N 1
ATOM 645 C CA . ARG A 1 81 ? -15.685 1.066 6.163 1.00 84.69 81 ARG A CA 1
ATOM 646 C C . ARG A 1 81 ? -16.003 0.288 4.893 1.00 84.69 81 ARG A C 1
ATOM 648 O O . ARG A 1 81 ? -15.980 0.875 3.818 1.00 84.69 81 ARG A O 1
ATOM 655 N N . TYR A 1 82 ? -16.353 -0.986 5.028 1.00 82.19 82 TYR A N 1
ATOM 656 C CA . TYR A 1 82 ? -16.630 -1.900 3.919 1.00 82.19 82 TYR A CA 1
ATOM 657 C C . TYR A 1 82 ? -18.124 -2.009 3.589 1.00 82.19 82 TYR A C 1
ATOM 659 O O . TYR A 1 82 ? -18.552 -2.955 2.935 1.00 82.19 82 TYR A O 1
ATOM 667 N N . SER A 1 83 ? -18.946 -1.048 4.027 1.00 85.56 83 SER A N 1
ATOM 668 C CA . SER A 1 83 ? -20.369 -1.065 3.696 1.00 85.56 83 SER A CA 1
ATOM 669 C C . SER A 1 83 ? -20.560 -0.864 2.186 1.00 85.56 83 SER A C 1
ATOM 671 O O . SER A 1 83 ? -20.194 0.204 1.682 1.00 85.56 83 SER A O 1
ATOM 673 N N . PRO A 1 84 ? -21.220 -1.787 1.462 1.00 82.00 84 PRO A N 1
ATOM 674 C CA . PRO A 1 84 ? -21.555 -1.577 0.052 1.00 82.00 84 PRO A CA 1
ATOM 675 C C . PRO A 1 84 ? -22.430 -0.330 -0.144 1.00 82.00 84 PRO A C 1
ATOM 677 O O . PRO A 1 84 ? -22.313 0.363 -1.150 1.00 82.00 84 PRO A O 1
ATOM 680 N N . ARG A 1 85 ? -23.222 0.054 0.870 1.00 85.31 85 ARG A N 1
ATOM 681 C CA . ARG A 1 85 ? -23.983 1.315 0.865 1.00 85.31 85 ARG A CA 1
ATOM 682 C C . ARG A 1 85 ? -23.082 2.544 0.758 1.00 85.31 85 ARG A C 1
ATOM 684 O O . ARG A 1 85 ? -23.472 3.533 0.146 1.00 85.31 85 ARG A O 1
ATOM 691 N N . ARG A 1 86 ? -21.884 2.504 1.349 1.00 83.00 86 ARG A N 1
ATOM 692 C CA . ARG A 1 86 ? -20.911 3.600 1.260 1.00 83.00 86 ARG A CA 1
ATOM 693 C C . ARG A 1 86 ? -20.346 3.706 -0.149 1.00 83.00 86 ARG A C 1
ATOM 695 O O . ARG A 1 86 ? -20.248 4.818 -0.647 1.00 83.00 86 ARG A O 1
ATOM 702 N N . VAL A 1 87 ? -20.048 2.571 -0.781 1.00 83.81 87 VAL A N 1
ATOM 703 C CA . VAL A 1 87 ? -19.574 2.505 -2.171 1.00 83.81 87 VAL A CA 1
ATOM 704 C C . VAL A 1 87 ? -20.629 3.066 -3.122 1.00 83.81 87 VAL A C 1
ATOM 706 O O . VAL A 1 87 ? -20.334 3.989 -3.870 1.00 83.81 87 VAL A O 1
ATOM 709 N N . VAL A 1 88 ? -21.878 2.599 -3.025 1.00 88.88 88 VAL A N 1
ATOM 710 C CA . VAL A 1 88 ? -22.987 3.102 -3.856 1.00 88.88 88 VAL A CA 1
ATOM 711 C C . VAL A 1 88 ? -23.207 4.600 -3.646 1.00 88.88 88 VAL A C 1
ATOM 713 O O . VAL A 1 88 ? -23.367 5.342 -4.610 1.00 88.88 88 VAL A O 1
ATOM 716 N N . ARG A 1 89 ? -23.156 5.077 -2.396 1.00 87.50 89 ARG A N 1
ATOM 717 C CA . ARG A 1 89 ? -23.279 6.508 -2.089 1.00 87.50 89 ARG A CA 1
ATOM 718 C C . ARG A 1 89 ? -22.132 7.331 -2.675 1.00 87.50 89 ARG A C 1
ATOM 720 O O . ARG A 1 89 ? -22.365 8.441 -3.137 1.00 87.50 89 ARG A O 1
ATOM 727 N N . GLU A 1 90 ? -20.909 6.816 -2.639 1.00 85.19 90 GLU A N 1
ATOM 728 C CA . GLU A 1 90 ? -19.736 7.506 -3.178 1.00 85.19 90 GLU A CA 1
ATOM 729 C C . GLU A 1 90 ? -19.762 7.557 -4.712 1.00 85.19 90 GLU A C 1
ATOM 731 O O . GLU A 1 90 ? -19.467 8.596 -5.294 1.00 85.19 90 GLU A O 1
ATOM 736 N N . ILE A 1 91 ? -20.209 6.478 -5.362 1.00 86.94 91 ILE A N 1
ATOM 737 C CA . ILE A 1 91 ? -20.464 6.447 -6.809 1.00 86.94 91 ILE A CA 1
ATOM 738 C C . ILE A 1 91 ? -21.570 7.441 -7.172 1.00 86.94 91 ILE A C 1
ATOM 740 O O . ILE A 1 91 ? -21.398 8.235 -8.090 1.00 86.94 91 ILE A O 1
ATOM 744 N N . GLY A 1 92 ? -22.670 7.465 -6.413 1.00 90.69 92 GLY A N 1
ATOM 745 C CA . GLY A 1 92 ? -23.768 8.411 -6.616 1.00 90.69 92 GLY A CA 1
ATOM 746 C C . GLY A 1 92 ? -23.331 9.878 -6.533 1.00 90.69 92 GLY A C 1
ATOM 747 O O . GLY A 1 92 ? -23.799 10.698 -7.313 1.00 90.69 92 GLY A O 1
ATOM 748 N N . LYS A 1 93 ? -22.381 10.213 -5.649 1.00 87.88 93 LYS A N 1
ATOM 749 C CA . LYS A 1 93 ? -21.806 11.568 -5.567 1.00 87.88 93 LYS A CA 1
ATOM 750 C C . LYS A 1 93 ? -20.974 11.953 -6.789 1.00 87.88 93 LYS A C 1
ATOM 752 O O . LYS A 1 93 ? -20.930 13.127 -7.131 1.00 87.88 93 LYS A O 1
ATOM 757 N N . ARG A 1 94 ? -20.309 10.983 -7.420 1.00 83.69 94 ARG A N 1
ATOM 758 C CA . ARG A 1 94 ? -19.465 11.185 -8.612 1.00 83.69 94 ARG A CA 1
ATOM 759 C C . ARG A 1 94 ? -20.240 11.036 -9.922 1.00 83.69 94 ARG A C 1
ATOM 761 O O . ARG A 1 94 ? -19.733 11.386 -10.980 1.00 83.69 94 ARG A O 1
ATOM 768 N N . LEU A 1 95 ? -21.475 10.539 -9.857 1.00 87.00 95 LEU A N 1
ATOM 769 C CA . LEU A 1 95 ? -22.337 10.317 -11.015 1.00 87.00 95 LEU A CA 1
ATOM 770 C C . LEU A 1 95 ? -22.534 11.570 -11.893 1.00 87.00 95 LEU A C 1
ATOM 772 O O . LEU A 1 95 ? -22.459 11.421 -13.108 1.00 87.00 95 LEU A O 1
ATOM 776 N N . PRO A 1 96 ? -22.745 12.786 -11.342 1.00 84.69 96 PRO A N 1
ATOM 777 C CA . PRO A 1 96 ? -22.919 13.991 -12.157 1.00 84.69 96 PRO A CA 1
ATOM 778 C C . PRO A 1 96 ? -21.683 14.329 -13.001 1.00 84.69 96 PRO A C 1
ATOM 780 O O . PRO A 1 96 ? -21.815 14.656 -14.174 1.00 84.69 96 PRO A O 1
ATOM 783 N N . GLU A 1 97 ? -20.487 14.178 -12.428 1.00 81.69 97 GLU A N 1
ATOM 784 C CA . GLU A 1 97 ? -19.201 14.402 -13.106 1.00 81.69 97 GLU A CA 1
ATOM 785 C C . GLU A 1 97 ? -18.942 13.342 -14.192 1.00 81.69 97 GLU A C 1
ATOM 787 O O . GLU A 1 97 ? -18.471 13.637 -15.291 1.00 81.69 97 GLU A O 1
ATOM 792 N N . ILE A 1 98 ? -19.330 12.092 -13.927 1.00 80.25 98 ILE A N 1
ATOM 793 C CA . ILE A 1 98 ? -19.276 11.016 -14.923 1.00 80.25 98 ILE A CA 1
ATOM 794 C C . ILE A 1 98 ? -20.259 11.296 -16.066 1.00 80.25 98 ILE A C 1
ATOM 796 O O . ILE A 1 98 ? -19.904 11.113 -17.226 1.00 80.25 98 ILE A O 1
ATOM 800 N N . MET A 1 99 ? -21.473 11.769 -15.768 1.00 81.56 99 MET A N 1
ATOM 801 C CA . MET A 1 99 ? -22.489 12.092 -16.776 1.00 81.56 99 MET A CA 1
ATOM 802 C C . MET A 1 99 ? -22.047 13.231 -17.700 1.00 81.56 99 MET A C 1
ATOM 804 O O . MET A 1 99 ? -22.338 13.176 -18.892 1.00 81.56 99 MET A O 1
ATOM 808 N N . THR A 1 100 ? -21.297 14.218 -17.197 1.00 79.38 100 THR A N 1
ATOM 809 C CA . THR A 1 100 ? -20.743 15.294 -18.035 1.00 79.38 100 THR A CA 1
ATOM 810 C C . THR A 1 100 ? -19.670 14.815 -19.017 1.00 79.38 100 THR A C 1
ATOM 812 O O . THR A 1 100 ? -19.533 15.400 -20.085 1.00 79.38 100 THR A O 1
ATOM 815 N N . HIS A 1 101 ? -18.952 13.731 -18.707 1.00 73.38 101 HIS A N 1
ATOM 816 C CA . HIS A 1 101 ? -17.908 13.155 -19.571 1.00 73.38 101 HIS A CA 1
ATOM 817 C C . HIS A 1 101 ? -18.341 11.872 -20.306 1.00 73.38 101 HIS A C 1
ATOM 819 O O . HIS A 1 101 ? -17.614 11.352 -21.154 1.00 73.38 101 HIS A O 1
ATOM 825 N N . ALA A 1 102 ? -19.540 11.363 -20.013 1.00 78.06 102 ALA A N 1
ATOM 826 C CA . ALA A 1 102 ? -20.109 10.170 -20.630 1.00 78.06 102 ALA A CA 1
ATOM 827 C C . ALA A 1 102 ? -20.246 10.244 -22.166 1.00 78.06 102 ALA A C 1
ATOM 829 O O . ALA A 1 102 ? -20.015 9.212 -22.798 1.00 78.06 102 ALA A O 1
ATOM 830 N N . PRO A 1 103 ? -20.568 11.397 -22.796 1.00 78.88 103 PRO A N 1
ATOM 831 C CA . PRO A 1 103 ? -20.700 11.473 -24.254 1.00 78.88 103 PRO A CA 1
ATOM 832 C C . PRO A 1 103 ? -19.395 11.183 -25.014 1.00 78.88 103 PRO A C 1
ATOM 834 O O . PRO A 1 103 ? -19.434 10.624 -26.108 1.00 78.88 103 PRO A O 1
ATOM 837 N N . ASP A 1 104 ? -18.237 11.504 -24.428 1.00 75.94 104 ASP A N 1
ATOM 838 C CA . ASP A 1 104 ? -16.922 11.310 -25.058 1.00 75.94 104 ASP A CA 1
ATOM 839 C C . ASP A 1 104 ? -16.343 9.901 -24.846 1.00 75.94 104 ASP A C 1
ATOM 841 O O . ASP A 1 104 ? -15.524 9.423 -25.638 1.00 75.94 104 ASP A O 1
ATOM 845 N N . MET A 1 105 ? -16.794 9.205 -23.800 1.00 82.06 105 MET A N 1
ATOM 846 C CA . MET A 1 105 ? -16.336 7.865 -23.423 1.00 82.06 105 MET A CA 1
ATOM 847 C C . MET A 1 105 ? -16.495 6.790 -24.516 1.00 82.06 105 MET A C 1
ATOM 849 O O . MET A 1 105 ? -15.518 6.087 -24.779 1.00 82.06 105 MET A O 1
ATOM 853 N N . PRO A 1 106 ? -17.648 6.629 -25.201 1.00 81.38 106 PRO A N 1
ATOM 854 C CA . PRO A 1 106 ? -17.799 5.589 -26.220 1.00 81.38 106 PRO A CA 1
ATOM 855 C C . PRO A 1 106 ? -16.840 5.784 -27.398 1.00 81.38 106 PRO A C 1
ATOM 857 O O . PRO A 1 106 ? -16.332 4.803 -27.935 1.00 81.38 106 PRO A O 1
ATOM 860 N N . ARG A 1 107 ? -16.518 7.034 -27.758 1.00 81.56 107 ARG A N 1
ATOM 861 C CA . ARG A 1 107 ? -15.525 7.336 -28.798 1.00 81.56 107 ARG A CA 1
ATOM 862 C C . ARG A 1 107 ? -14.117 6.923 -28.369 1.00 81.56 107 ARG A C 1
ATOM 864 O O . ARG A 1 107 ? -13.394 6.343 -29.172 1.00 81.56 107 ARG A O 1
ATOM 871 N N . LEU A 1 108 ? -13.741 7.185 -27.116 1.00 82.25 108 LEU A N 1
ATOM 872 C CA . LEU A 1 108 ? -12.439 6.799 -26.556 1.00 82.25 108 LEU A CA 1
ATOM 873 C C . LEU A 1 108 ? -12.301 5.280 -26.410 1.00 82.25 108 LEU A C 1
ATOM 875 O O . LEU A 1 108 ? -11.270 4.721 -26.771 1.00 82.25 108 LEU A O 1
ATOM 879 N N . VAL A 1 109 ? -13.352 4.607 -25.939 1.00 85.56 109 VAL A N 1
ATOM 880 C CA . VAL A 1 109 ? -13.402 3.143 -25.836 1.00 85.56 109 VAL A CA 1
ATOM 881 C C . VAL A 1 109 ? -13.336 2.513 -27.219 1.00 85.56 109 VAL A C 1
ATOM 883 O O . VAL A 1 109 ? -12.558 1.587 -27.421 1.00 85.56 109 VAL A O 1
ATOM 886 N N . HIS A 1 110 ? -14.091 3.031 -28.190 1.00 85.50 110 HIS A N 1
ATOM 887 C CA . HIS A 1 110 ? -14.031 2.524 -29.554 1.00 85.50 110 HIS A CA 1
ATOM 888 C C . HIS A 1 110 ? -12.650 2.751 -30.175 1.00 85.50 110 HIS A C 1
ATOM 890 O O . HIS A 1 110 ? -12.094 1.817 -30.738 1.00 85.50 110 HIS A O 1
ATOM 896 N N . ALA A 1 111 ? -12.052 3.934 -30.004 1.00 81.94 111 ALA A N 1
ATOM 897 C CA . ALA A 1 111 ? -10.691 4.204 -30.461 1.00 81.94 111 ALA A CA 1
ATOM 898 C C . ALA A 1 111 ? -9.671 3.242 -29.828 1.00 81.94 111 ALA A C 1
ATOM 900 O O . ALA A 1 111 ? -8.827 2.702 -30.538 1.00 81.94 111 ALA A O 1
ATOM 901 N N . TRP A 1 112 ? -9.786 2.970 -28.526 1.00 82.19 112 TRP A N 1
ATOM 902 C CA . TRP A 1 112 ? -8.918 2.033 -27.814 1.00 82.19 112 TRP A CA 1
ATOM 903 C C . TRP A 1 112 ? -9.102 0.583 -28.283 1.00 82.19 112 TRP A C 1
ATOM 905 O O . TRP A 1 112 ? -8.116 -0.094 -28.567 1.00 82.19 112 TRP A O 1
ATOM 915 N N . LEU A 1 113 ? -10.348 0.116 -28.434 1.00 83.75 113 LEU A N 1
ATOM 916 C CA . LEU A 1 113 ? -10.638 -1.226 -28.947 1.00 83.75 113 LEU A CA 1
ATOM 917 C C . LEU A 1 113 ? -10.161 -1.391 -30.389 1.00 83.75 113 LEU A C 1
ATOM 919 O O . LEU A 1 113 ? -9.528 -2.392 -30.699 1.00 83.75 113 LEU A O 1
ATOM 923 N N . THR A 1 11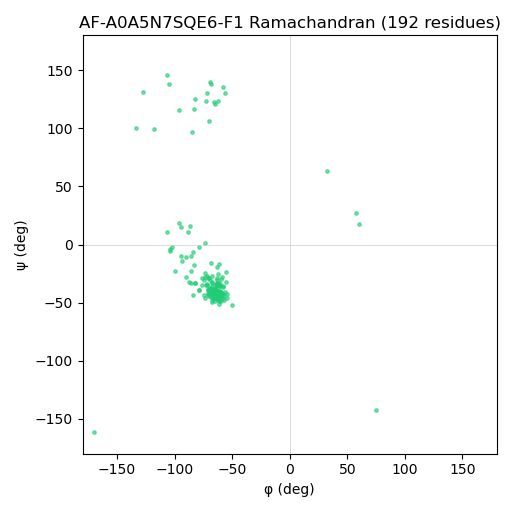4 ? -10.407 -0.414 -31.260 1.00 79.31 114 THR A N 1
ATOM 924 C CA . THR A 1 114 ? -9.935 -0.453 -32.649 1.00 79.31 114 THR A CA 1
ATOM 925 C C . THR A 1 114 ? -8.407 -0.452 -32.699 1.00 79.31 114 THR A C 1
ATOM 927 O O . THR A 1 114 ? -7.819 -1.255 -33.412 1.00 79.31 114 THR A O 1
ATOM 930 N N . GLN A 1 115 ? -7.743 0.347 -31.861 1.00 73.06 115 GLN A N 1
ATOM 931 C CA . GLN A 1 115 ? -6.283 0.354 -31.735 1.00 73.06 115 GLN A CA 1
ATOM 932 C C . GLN A 1 115 ? -5.715 -0.984 -31.225 1.00 73.06 115 GLN A C 1
ATOM 934 O O . GLN A 1 115 ? -4.621 -1.378 -31.636 1.00 73.06 115 GLN A O 1
ATOM 939 N N . GLN A 1 116 ? -6.444 -1.693 -30.356 1.00 75.31 116 GLN A N 1
ATOM 940 C CA . GLN A 1 116 ? -6.045 -3.003 -29.837 1.00 75.31 116 GLN A CA 1
ATOM 941 C C . GLN A 1 116 ? -6.313 -4.138 -30.841 1.00 75.31 116 GLN A C 1
ATOM 943 O O . GLN A 1 116 ? -5.483 -5.033 -30.989 1.00 75.31 116 GLN A O 1
ATOM 948 N N . VAL A 1 117 ? -7.436 -4.080 -31.563 1.00 71.88 117 VAL A N 1
ATOM 949 C CA . VAL A 1 117 ? -7.834 -5.058 -32.591 1.00 71.88 117 VAL A CA 1
ATOM 950 C C . VAL A 1 117 ? -6.978 -4.928 -33.851 1.00 71.88 117 VAL A C 1
ATOM 952 O O . VAL A 1 117 ? -6.643 -5.932 -34.470 1.00 71.88 117 VAL A O 1
ATOM 955 N N . GLU A 1 118 ? -6.556 -3.717 -34.212 1.00 68.44 118 GLU A N 1
ATOM 956 C CA . GLU A 1 118 ? -5.669 -3.490 -35.358 1.00 68.44 118 GLU A CA 1
ATOM 957 C C . GLU A 1 118 ? -4.190 -3.810 -35.067 1.00 68.44 118 GLU A C 1
ATOM 959 O O . GLU A 1 118 ? -3.357 -3.685 -35.963 1.00 68.44 118 GLU A O 1
ATOM 964 N N . GLY A 1 119 ? -3.826 -4.206 -33.838 1.00 57.06 119 GLY A N 1
ATOM 965 C CA . GLY A 1 119 ? -2.479 -4.702 -33.517 1.00 57.06 119 GLY A CA 1
ATOM 966 C C . GLY A 1 119 ? -1.339 -3.702 -33.767 1.00 57.06 119 GLY A C 1
ATOM 967 O O . GLY A 1 119 ? -0.171 -4.086 -33.836 1.00 57.06 119 GLY A O 1
ATOM 968 N N . ARG A 1 120 ? -1.632 -2.401 -33.900 1.00 55.03 120 ARG A N 1
ATOM 969 C CA . ARG A 1 120 ? -0.647 -1.391 -34.342 1.00 55.03 120 ARG A CA 1
ATOM 970 C C . ARG A 1 120 ? 0.401 -1.025 -33.281 1.00 55.03 120 ARG A C 1
ATOM 972 O O . ARG A 1 120 ? 1.269 -0.194 -33.547 1.00 55.03 120 ARG A O 1
ATOM 979 N N . HIS A 1 121 ? 0.367 -1.648 -32.100 1.00 49.62 121 HIS A N 1
ATOM 980 C CA . HIS A 1 121 ? 1.324 -1.374 -31.026 1.00 49.62 121 HIS A CA 1
ATOM 981 C C . HIS A 1 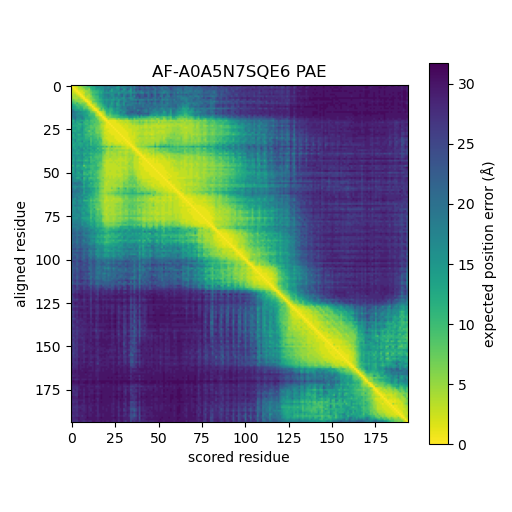121 ? 2.638 -2.167 -31.082 1.00 49.62 121 HIS A C 1
ATOM 983 O O . HIS A 1 121 ? 3.575 -1.773 -30.391 1.00 49.62 121 HIS A O 1
ATOM 989 N N . GLU A 1 122 ? 2.786 -3.182 -31.942 1.00 52.56 122 GLU A N 1
ATOM 990 C CA . GLU A 1 122 ? 4.077 -3.887 -32.080 1.00 52.56 122 GLU A CA 1
ATOM 991 C C . GLU A 1 122 ? 4.991 -3.344 -33.195 1.00 52.56 122 GLU A C 1
ATOM 993 O O . GLU A 1 122 ? 6.191 -3.619 -33.195 1.00 52.56 122 GLU A O 1
ATOM 998 N N . LEU A 1 123 ? 4.489 -2.512 -34.115 1.00 52.56 123 LEU A N 1
ATOM 999 C CA . LEU A 1 123 ? 5.261 -2.090 -35.298 1.00 52.56 123 LEU A CA 1
ATOM 1000 C C . LEU A 1 123 ? 5.913 -0.700 -35.184 1.00 52.56 123 LEU A C 1
ATOM 1002 O O . LEU A 1 123 ? 6.911 -0.440 -35.857 1.00 52.56 123 LEU A O 1
ATOM 1006 N N . SER A 1 124 ? 5.415 0.194 -34.319 1.00 54.47 124 SER A N 1
ATOM 1007 C CA . SER A 1 124 ? 5.940 1.571 -34.241 1.00 54.47 124 SER A CA 1
ATOM 1008 C C . SER A 1 124 ? 7.203 1.721 -33.389 1.00 54.47 124 SER A C 1
ATOM 1010 O O . SER A 1 124 ? 8.020 2.583 -33.702 1.00 54.47 124 SER A O 1
ATOM 1012 N N . MET A 1 125 ? 7.376 0.940 -32.316 1.00 51.47 125 MET A N 1
ATOM 1013 C CA . MET A 1 125 ? 8.617 0.993 -31.523 1.00 51.47 125 MET A CA 1
ATOM 1014 C C . MET A 1 125 ? 9.725 0.140 -32.149 1.00 51.47 125 MET A C 1
ATOM 1016 O O . MET A 1 125 ? 10.887 0.528 -32.131 1.00 51.47 125 MET A O 1
ATOM 1020 N N . ARG A 1 126 ? 9.367 -0.974 -32.799 1.00 58.53 126 ARG A N 1
ATOM 1021 C CA . ARG A 1 126 ? 10.329 -1.894 -33.415 1.00 58.53 126 ARG A CA 1
ATOM 1022 C C . ARG A 1 126 ? 11.007 -1.317 -34.666 1.00 58.53 126 ARG A C 1
ATOM 1024 O O . ARG A 1 126 ? 12.139 -1.684 -34.948 1.00 58.53 126 ARG A O 1
ATOM 1031 N N . SER A 1 127 ? 10.358 -0.422 -35.416 1.00 61.72 127 SER A N 1
ATOM 1032 C CA . SER A 1 127 ? 10.904 0.075 -36.690 1.00 61.72 127 SER A CA 1
ATOM 1033 C C . SER A 1 127 ? 12.136 0.970 -36.525 1.00 61.72 127 SER A C 1
ATOM 1035 O O . SER A 1 127 ? 13.079 0.837 -37.300 1.00 61.72 127 SER A O 1
ATOM 1037 N N . ARG A 1 128 ? 12.177 1.841 -35.505 1.00 64.50 128 ARG A N 1
ATOM 1038 C CA . ARG A 1 128 ? 13.342 2.712 -35.256 1.00 64.50 128 ARG A CA 1
ATOM 1039 C C . ARG A 1 128 ? 14.543 1.928 -34.742 1.00 64.50 128 ARG A C 1
ATOM 1041 O O . ARG A 1 128 ? 15.645 2.135 -35.242 1.00 64.50 128 ARG A O 1
ATOM 1048 N N . ASP A 1 129 ? 14.317 1.004 -33.815 1.00 69.94 129 ASP A N 1
ATOM 1049 C CA . ASP A 1 129 ? 15.395 0.195 -33.245 1.00 69.94 129 ASP A CA 1
ATOM 1050 C C . ASP A 1 129 ? 15.932 -0.823 -34.258 1.00 69.94 129 ASP A C 1
ATOM 1052 O O . ASP A 1 129 ? 17.144 -0.986 -34.364 1.00 69.94 129 ASP A O 1
ATOM 1056 N N . LEU A 1 130 ? 15.069 -1.442 -35.078 1.00 72.69 130 LEU A N 1
ATOM 1057 C CA . LEU A 1 130 ? 15.507 -2.322 -36.169 1.00 72.69 130 LEU A CA 1
ATOM 1058 C C . LEU A 1 130 ? 16.259 -1.559 -37.263 1.00 72.69 130 LEU A C 1
ATOM 1060 O O . LEU A 1 130 ? 17.288 -2.042 -37.726 1.00 72.69 130 LEU A O 1
ATOM 1064 N N . ALA A 1 131 ? 15.799 -0.363 -37.647 1.00 75.75 131 ALA A N 1
ATOM 1065 C CA . ALA A 1 131 ? 16.512 0.469 -38.616 1.00 75.75 131 ALA A CA 1
ATOM 1066 C C . ALA A 1 131 ? 17.882 0.924 -38.080 1.00 75.75 131 ALA A C 1
ATOM 1068 O O . ALA A 1 131 ? 18.866 0.945 -38.819 1.00 75.75 131 ALA A O 1
ATOM 1069 N N . ALA A 1 132 ? 17.975 1.244 -36.784 1.00 78.06 132 ALA A N 1
ATOM 1070 C CA . ALA A 1 132 ? 19.240 1.575 -36.134 1.00 78.06 132 ALA A CA 1
ATOM 1071 C C . ALA A 1 132 ? 20.183 0.363 -36.036 1.00 78.06 132 ALA A C 1
ATOM 1073 O O . ALA A 1 132 ? 21.400 0.521 -36.184 1.00 78.06 132 ALA A O 1
ATOM 1074 N N . LEU A 1 133 ? 19.640 -0.842 -35.829 1.00 79.19 133 LEU A N 1
ATOM 1075 C CA . LEU A 1 133 ? 20.409 -2.084 -35.801 1.00 79.19 133 LEU A CA 1
ATOM 1076 C C . LEU A 1 133 ? 20.970 -2.422 -37.189 1.00 79.19 133 LEU A C 1
ATOM 1078 O O . LEU A 1 133 ? 22.172 -2.640 -37.315 1.00 79.19 133 LEU A O 1
ATOM 1082 N N . ASP A 1 134 ? 20.134 -2.383 -38.229 1.00 81.00 134 ASP A N 1
ATOM 1083 C CA . ASP A 1 134 ? 20.540 -2.661 -39.613 1.00 81.00 134 ASP A CA 1
ATOM 1084 C C . ASP A 1 134 ? 21.609 -1.662 -40.091 1.00 81.00 134 ASP A C 1
ATOM 1086 O O . ASP A 1 134 ? 22.676 -2.048 -40.576 1.00 81.00 134 ASP A O 1
ATOM 1090 N N . ALA A 1 135 ? 21.423 -0.368 -39.800 1.00 78.56 135 ALA A N 1
ATOM 1091 C CA . ALA A 1 135 ? 22.427 0.658 -40.085 1.00 78.56 135 ALA A CA 1
ATOM 1092 C C . ALA A 1 135 ? 23.747 0.453 -39.314 1.00 78.56 135 ALA A C 1
ATOM 1094 O O . ALA A 1 135 ? 24.813 0.880 -39.766 1.00 78.56 135 ALA A O 1
ATOM 1095 N N . SER A 1 136 ? 23.712 -0.163 -38.130 1.00 79.38 136 SER A N 1
ATOM 1096 C CA . SER A 1 136 ? 24.919 -0.470 -37.349 1.00 79.38 136 SER A CA 1
ATOM 1097 C C . SER A 1 136 ? 25.643 -1.707 -37.888 1.00 79.38 136 SER A C 1
ATOM 1099 O O . SER A 1 136 ? 26.868 -1.693 -38.008 1.00 79.38 136 SER A O 1
ATOM 1101 N N . VAL A 1 137 ? 24.899 -2.734 -38.306 1.00 80.81 137 VAL A N 1
ATOM 1102 C CA . VAL A 1 137 ? 25.441 -3.956 -38.921 1.00 80.81 137 VAL A CA 1
ATOM 1103 C C . VAL A 1 137 ? 26.097 -3.651 -40.271 1.00 80.81 137 VAL A C 1
ATOM 1105 O O . VAL A 1 137 ? 27.239 -4.050 -40.497 1.00 80.81 137 VAL A O 1
ATOM 1108 N N . GLN A 1 138 ? 25.450 -2.861 -41.134 1.00 79.75 138 GLN A N 1
ATOM 1109 C CA . GLN A 1 138 ? 26.001 -2.498 -42.447 1.00 79.75 138 GLN A CA 1
ATOM 1110 C C . GLN A 1 138 ? 27.301 -1.680 -42.345 1.00 79.75 138 GLN A C 1
ATOM 1112 O O . GLN A 1 138 ? 28.226 -1.858 -43.146 1.00 79.75 138 GLN A O 1
ATOM 1117 N N . ARG A 1 139 ? 27.421 -0.812 -41.331 1.00 77.00 139 ARG A N 1
ATOM 1118 C CA . ARG A 1 139 ? 28.658 -0.056 -41.056 1.00 77.00 139 ARG A CA 1
ATOM 1119 C C . ARG A 1 139 ? 29.806 -0.960 -40.610 1.00 77.00 139 ARG A C 1
ATOM 1121 O O . ARG A 1 139 ? 30.935 -0.771 -41.055 1.00 77.00 139 ARG A O 1
ATOM 1128 N N . LEU A 1 140 ? 29.534 -1.964 -39.775 1.00 79.75 140 LEU A N 1
ATOM 1129 C CA . LEU A 1 140 ? 30.552 -2.939 -39.372 1.00 79.75 140 LEU A CA 1
ATOM 1130 C C . LEU A 1 140 ? 30.973 -3.825 -40.546 1.00 79.75 140 LEU A C 1
ATOM 1132 O O . LEU A 1 140 ? 32.163 -4.060 -40.739 1.00 79.75 140 LEU A O 1
ATOM 1136 N N . GLN A 1 141 ? 30.016 -4.262 -41.363 1.00 79.06 141 GLN A N 1
ATOM 1137 C CA . GLN A 1 141 ? 30.278 -5.116 -42.515 1.00 79.06 141 GLN A CA 1
ATOM 1138 C C . GLN A 1 141 ? 31.126 -4.406 -43.580 1.00 79.06 141 GLN A C 1
ATOM 1140 O O . GLN A 1 141 ? 32.116 -4.965 -44.048 1.00 79.06 141 GLN A O 1
ATOM 1145 N N . THR A 1 142 ? 30.800 -3.158 -43.931 1.00 76.12 142 THR A N 1
ATOM 1146 C CA . THR A 1 142 ? 31.579 -2.383 -44.916 1.00 76.12 142 THR A CA 1
ATOM 1147 C C . THR A 1 142 ? 32.998 -2.080 -44.429 1.00 76.12 142 THR A C 1
ATOM 1149 O O . THR A 1 142 ? 33.946 -2.187 -45.210 1.00 76.12 142 THR A O 1
ATOM 1152 N N . ARG A 1 143 ? 33.175 -1.789 -43.132 1.00 75.56 143 ARG A N 1
ATOM 1153 C CA . ARG A 1 143 ? 34.500 -1.612 -42.515 1.00 75.56 143 ARG A CA 1
ATOM 1154 C C . ARG A 1 143 ? 35.310 -2.906 -42.484 1.00 75.56 143 ARG A C 1
ATOM 1156 O O . ARG A 1 143 ? 36.488 -2.887 -42.830 1.00 75.56 143 ARG A O 1
ATOM 1163 N N . ALA A 1 144 ? 34.687 -4.025 -42.115 1.00 79.75 144 ALA A N 1
ATOM 1164 C CA . ALA A 1 144 ? 35.349 -5.325 -42.051 1.00 79.75 144 ALA A CA 1
ATOM 1165 C C . ALA A 1 144 ? 35.815 -5.796 -43.436 1.00 79.75 144 ALA A C 1
ATOM 1167 O O . ALA A 1 144 ? 36.968 -6.191 -43.588 1.00 79.75 144 ALA A O 1
ATOM 1168 N N . VAL A 1 145 ? 34.959 -5.689 -44.459 1.00 78.94 145 VAL A N 1
ATOM 1169 C CA . VAL A 1 145 ? 35.324 -6.050 -45.840 1.00 78.94 145 VAL A CA 1
ATOM 1170 C C . VAL A 1 145 ? 36.467 -5.168 -46.341 1.00 78.94 145 VAL A C 1
ATOM 1172 O O . VAL A 1 145 ? 37.457 -5.694 -46.848 1.00 78.94 145 VAL A O 1
ATOM 1175 N N . GLY A 1 146 ? 36.388 -3.848 -46.129 1.00 74.12 146 GLY A N 1
ATOM 1176 C CA . GLY A 1 146 ? 37.463 -2.924 -46.495 1.00 74.12 146 GLY A CA 1
ATOM 1177 C C . GLY A 1 146 ? 38.794 -3.273 -45.820 1.00 74.12 146 GLY A C 1
ATOM 1178 O O . GLY A 1 146 ? 39.816 -3.368 -46.499 1.00 74.12 146 GLY A O 1
ATOM 1179 N N . ALA A 1 147 ? 38.775 -3.564 -44.516 1.00 76.56 147 ALA A N 1
ATOM 1180 C CA . ALA A 1 147 ? 39.962 -3.962 -43.762 1.00 76.56 147 ALA A CA 1
ATOM 1181 C C . ALA A 1 147 ? 40.568 -5.283 -44.263 1.00 76.56 147 ALA A C 1
ATOM 1183 O O . ALA A 1 147 ? 41.772 -5.345 -44.498 1.00 76.56 147 ALA A O 1
ATOM 1184 N N . ILE A 1 148 ? 39.748 -6.316 -44.493 1.00 82.94 148 ILE A N 1
ATOM 1185 C CA . ILE A 1 148 ? 40.213 -7.621 -44.991 1.00 82.94 148 ILE A CA 1
ATOM 1186 C C . ILE A 1 148 ? 40.826 -7.477 -46.387 1.00 82.94 148 ILE A C 1
ATOM 1188 O O . ILE A 1 148 ? 41.927 -7.969 -46.627 1.00 82.94 148 ILE A O 1
ATOM 1192 N N . THR A 1 149 ? 40.157 -6.761 -47.299 1.00 78.19 149 THR A N 1
ATOM 1193 C CA . THR A 1 149 ? 40.695 -6.529 -48.651 1.00 78.19 149 THR A CA 1
ATOM 1194 C C . THR A 1 149 ? 41.974 -5.695 -48.629 1.00 78.19 149 THR A C 1
ATOM 1196 O O . THR A 1 149 ? 42.911 -6.002 -49.361 1.00 78.19 149 THR A O 1
ATOM 1199 N N . GLY A 1 150 ? 42.055 -4.687 -47.754 1.00 76.88 150 GLY A N 1
ATOM 1200 C CA . GLY A 1 150 ? 43.239 -3.850 -47.593 1.00 76.88 150 GLY A CA 1
ATOM 1201 C C . GLY A 1 150 ? 44.437 -4.639 -47.069 1.00 76.88 150 GLY A C 1
ATOM 1202 O O . GLY A 1 150 ? 45.510 -4.588 -47.666 1.00 76.88 150 GLY A O 1
ATOM 1203 N N . VAL A 1 151 ? 44.247 -5.430 -46.008 1.00 80.56 151 VAL A N 1
ATOM 1204 C CA . VAL A 1 151 ? 45.294 -6.305 -45.455 1.00 80.56 151 VAL A CA 1
ATOM 1205 C C . VAL A 1 151 ? 45.723 -7.362 -46.474 1.00 80.56 151 VAL A C 1
ATOM 1207 O O . VAL A 1 151 ? 46.919 -7.585 -46.640 1.00 80.56 151 VAL A O 1
ATOM 1210 N N . GLY A 1 152 ? 44.780 -7.966 -47.205 1.00 79.81 152 GLY A N 1
ATOM 1211 C CA . GLY A 1 152 ? 45.084 -8.933 -48.262 1.00 79.81 152 GLY A CA 1
ATOM 1212 C C . GLY A 1 152 ? 45.932 -8.336 -49.387 1.00 79.81 152 GLY A C 1
ATOM 1213 O O . GLY A 1 152 ? 46.945 -8.917 -49.770 1.00 79.81 152 GLY A O 1
ATOM 1214 N N . LEU A 1 153 ? 45.577 -7.144 -49.876 1.00 80.06 153 LEU A N 1
ATOM 1215 C CA . LEU A 1 153 ? 46.348 -6.448 -50.912 1.00 80.06 153 LEU A CA 1
ATOM 1216 C C . LEU A 1 153 ? 47.738 -6.027 -50.425 1.00 80.06 153 LEU A C 1
ATOM 1218 O O . LEU A 1 153 ? 48.701 -6.142 -51.181 1.00 80.06 153 LEU A O 1
ATOM 1222 N N . LEU A 1 154 ? 47.866 -5.592 -49.168 1.00 78.06 154 LEU A N 1
ATOM 1223 C CA . LEU A 1 154 ? 49.167 -5.279 -48.572 1.00 78.06 154 LEU A CA 1
ATOM 1224 C C . LEU A 1 154 ? 50.038 -6.527 -48.397 1.00 78.06 154 LEU A C 1
ATOM 1226 O O . LEU A 1 154 ? 51.232 -6.471 -48.679 1.00 78.06 154 LEU A O 1
ATOM 1230 N N . ALA A 1 155 ? 49.458 -7.658 -47.991 1.00 80.75 155 ALA A N 1
ATOM 1231 C CA . ALA A 1 155 ? 50.178 -8.925 -47.888 1.00 80.75 155 ALA A CA 1
ATOM 1232 C C . ALA A 1 155 ? 50.666 -9.409 -49.264 1.00 80.75 155 ALA A C 1
ATOM 1234 O O . ALA A 1 155 ? 51.811 -9.835 -49.391 1.00 80.75 155 ALA A O 1
ATOM 1235 N N . ILE A 1 156 ? 49.837 -9.277 -50.307 1.00 78.56 156 ILE A N 1
ATOM 1236 C CA . ILE A 1 156 ? 50.226 -9.584 -51.692 1.00 78.56 156 ILE A CA 1
ATOM 1237 C C . ILE A 1 156 ? 51.342 -8.640 -52.162 1.00 78.56 156 ILE A C 1
ATOM 1239 O O . ILE A 1 156 ? 52.327 -9.106 -52.729 1.00 78.56 156 ILE A O 1
ATOM 1243 N N . ALA A 1 157 ? 51.239 -7.336 -51.887 1.00 72.44 157 ALA A N 1
ATOM 1244 C CA . ALA A 1 157 ? 52.279 -6.358 -52.216 1.00 72.44 157 ALA A CA 1
ATOM 1245 C C . ALA A 1 157 ? 53.619 -6.680 -51.527 1.00 72.44 157 ALA A C 1
ATOM 1247 O O . ALA A 1 157 ? 54.668 -6.645 -52.170 1.00 72.44 157 ALA A O 1
ATOM 1248 N N . ALA A 1 158 ? 53.580 -7.047 -50.242 1.00 75.50 158 ALA A N 1
ATOM 1249 C CA . ALA A 1 158 ? 54.758 -7.458 -49.483 1.00 75.50 158 ALA A CA 1
ATOM 1250 C C . ALA A 1 158 ? 55.361 -8.764 -50.024 1.00 75.50 158 ALA A C 1
ATOM 1252 O O . ALA A 1 158 ? 56.577 -8.869 -50.169 1.00 75.50 158 ALA A O 1
ATOM 1253 N N . LEU A 1 159 ? 54.526 -9.743 -50.390 1.00 79.25 159 LEU A N 1
ATOM 1254 C CA . LEU A 1 159 ? 54.991 -11.001 -50.973 1.00 79.25 159 LEU A CA 1
ATOM 1255 C C . LEU A 1 159 ? 55.631 -10.786 -52.352 1.00 79.25 159 LEU A C 1
ATOM 1257 O O . LEU A 1 159 ? 56.680 -11.358 -52.632 1.00 79.25 159 LEU A O 1
ATOM 1261 N N . MET A 1 160 ? 55.049 -9.926 -53.194 1.00 68.38 160 MET A N 1
ATOM 1262 C CA . MET A 1 160 ? 55.623 -9.570 -54.498 1.00 68.38 160 MET A CA 1
ATOM 1263 C C . MET A 1 160 ? 56.976 -8.861 -54.371 1.00 68.38 160 MET A C 1
ATOM 1265 O O . MET A 1 160 ? 57.844 -9.066 -55.216 1.00 68.38 160 MET A O 1
ATOM 1269 N N . TYR A 1 161 ? 57.171 -8.062 -53.318 1.00 69.19 161 TYR A N 1
ATOM 1270 C CA . TYR A 1 161 ? 58.465 -7.445 -53.019 1.00 69.19 161 TYR A CA 1
ATOM 1271 C C . TYR A 1 161 ? 59.532 -8.497 -52.682 1.00 69.19 161 TYR A C 1
ATOM 1273 O O . TYR A 1 161 ? 60.658 -8.409 -53.164 1.00 69.19 161 TYR A O 1
ATOM 1281 N N . VAL A 1 162 ? 59.161 -9.528 -51.916 1.00 72.31 162 VAL A N 1
ATOM 1282 C CA . VAL A 1 162 ? 60.070 -10.620 -51.528 1.00 72.31 162 VAL A CA 1
ATOM 1283 C C . VAL A 1 162 ? 60.389 -11.556 -52.700 1.00 72.31 162 VAL A C 1
ATOM 1285 O O . VAL A 1 162 ? 61.509 -12.047 -52.794 1.00 72.31 162 VAL A O 1
ATOM 1288 N N . LEU A 1 163 ? 59.436 -11.798 -53.608 1.00 69.56 163 LEU A N 1
ATOM 1289 C CA . LEU A 1 163 ? 59.588 -12.783 -54.687 1.00 69.56 163 LEU A CA 1
ATOM 1290 C C . LEU A 1 163 ? 60.324 -12.267 -55.942 1.00 69.56 163 LEU A C 1
ATOM 1292 O O . LEU A 1 163 ? 60.561 -13.066 -56.842 1.00 69.56 163 LEU A O 1
ATOM 1296 N N . GLN A 1 164 ? 60.643 -10.964 -56.019 1.00 62.56 164 GLN A N 1
ATOM 1297 C CA . GLN A 1 164 ? 61.342 -10.290 -57.136 1.00 62.56 164 GLN A CA 1
ATOM 1298 C C . GLN A 1 164 ? 61.047 -10.879 -58.540 1.00 62.56 164 GLN A C 1
ATOM 1300 O O . GLN A 1 164 ? 61.948 -11.388 -59.209 1.00 62.56 164 GLN A O 1
ATOM 1305 N N . PRO A 1 165 ? 59.793 -10.830 -59.022 1.00 61.78 165 PRO A N 1
ATOM 1306 C CA . PRO A 1 165 ? 59.453 -11.328 -60.352 1.00 61.78 165 PRO A CA 1
ATOM 1307 C C . PRO A 1 165 ? 60.074 -10.448 -61.454 1.00 61.78 165 PRO A C 1
ATOM 1309 O O . PRO A 1 165 ? 59.987 -9.223 -61.357 1.00 61.78 165 PRO A O 1
ATOM 1312 N N . PRO A 1 166 ? 60.627 -11.024 -62.538 1.00 55.09 166 PRO A N 1
ATOM 1313 C CA . PRO A 1 166 ? 61.212 -10.246 -63.627 1.00 55.09 166 PRO A CA 1
ATOM 1314 C C . PRO A 1 166 ? 60.128 -9.423 -64.342 1.00 55.09 166 PRO A C 1
ATOM 1316 O O . PRO A 1 166 ? 59.149 -9.964 -64.856 1.00 55.09 166 PRO A O 1
ATOM 1319 N N . GLY A 1 167 ? 60.293 -8.101 -64.361 1.00 61.66 167 GLY A N 1
ATOM 1320 C CA . GLY A 1 167 ? 59.315 -7.143 -64.875 1.00 61.66 167 GLY A CA 1
ATOM 1321 C C . GLY A 1 167 ? 59.881 -5.725 -64.981 1.00 61.66 167 GLY A C 1
ATOM 1322 O O . GLY A 1 167 ? 61.089 -5.537 -65.019 1.00 61.66 167 GLY A O 1
ATOM 1323 N N . TRP A 1 168 ? 59.012 -4.717 -65.065 1.00 58.81 168 TRP A N 1
ATOM 1324 C CA . TRP A 1 168 ? 59.406 -3.305 -65.149 1.00 58.81 168 TRP A CA 1
ATOM 1325 C C . TRP A 1 168 ? 59.687 -2.734 -63.748 1.00 58.81 168 TRP A C 1
ATOM 1327 O O . TRP A 1 168 ? 58.780 -2.662 -62.911 1.00 58.81 168 TRP A O 1
ATOM 1337 N N . TYR A 1 169 ? 60.933 -2.331 -63.488 1.00 62.31 169 TYR A N 1
ATOM 1338 C CA . TYR A 1 169 ? 61.383 -1.778 -62.204 1.00 62.31 169 TYR A CA 1
ATOM 1339 C C . TYR A 1 169 ? 61.557 -0.261 -62.318 1.00 62.31 169 TYR A C 1
ATOM 1341 O O . TYR A 1 169 ? 62.084 0.243 -63.310 1.00 62.31 169 TYR A O 1
ATOM 1349 N N . TRP A 1 170 ? 61.122 0.471 -61.293 1.00 50.44 170 TRP A N 1
ATOM 1350 C CA . TRP A 1 170 ? 61.438 1.889 -61.114 1.00 50.44 170 TRP A CA 1
ATOM 1351 C C . TRP A 1 170 ? 62.229 2.015 -59.807 1.00 50.44 170 TRP A C 1
ATOM 1353 O O . TRP A 1 170 ? 61.658 1.957 -58.719 1.00 50.44 170 TRP A O 1
ATOM 1363 N N . GLY A 1 171 ? 63.558 2.114 -59.920 1.00 70.94 171 GLY A N 1
ATOM 1364 C CA . GLY A 1 171 ? 64.481 1.939 -58.789 1.00 70.94 171 GLY A CA 1
ATOM 1365 C C . GLY A 1 171 ? 64.628 0.461 -58.391 1.00 70.94 171 GLY A C 1
ATOM 1366 O O . GLY A 1 171 ? 64.596 -0.407 -59.258 1.00 70.94 171 GLY A O 1
ATOM 1367 N N . ASP A 1 172 ? 64.733 0.172 -57.091 1.00 60.44 172 ASP A N 1
ATOM 1368 C CA . ASP A 1 172 ? 64.885 -1.192 -56.535 1.00 60.44 172 ASP A CA 1
ATOM 1369 C C . ASP A 1 172 ? 63.549 -1.908 -56.249 1.00 60.44 172 ASP A C 1
ATOM 1371 O O . ASP A 1 172 ? 63.503 -2.947 -55.586 1.00 60.44 172 ASP A O 1
ATOM 1375 N N . VAL A 1 173 ? 62.430 -1.344 -56.715 1.00 61.00 173 VAL A N 1
ATOM 1376 C CA . VAL A 1 173 ? 61.081 -1.829 -56.403 1.00 61.00 173 VAL A CA 1
ATOM 1377 C C . VAL A 1 173 ? 60.287 -2.054 -57.701 1.00 61.00 173 VAL A C 1
ATOM 1379 O O . VAL A 1 173 ? 60.254 -1.166 -58.560 1.00 61.00 173 VAL A O 1
ATOM 1382 N N . PRO A 1 174 ? 59.623 -3.214 -57.875 1.00 69.25 174 PRO A N 1
ATOM 1383 C CA . PRO A 1 174 ? 58.756 -3.465 -59.027 1.00 69.25 174 PRO A CA 1
ATOM 1384 C C . PRO A 1 174 ? 57.632 -2.421 -59.134 1.00 69.25 174 PRO A C 1
ATOM 1386 O O . PRO A 1 174 ? 56.960 -2.118 -58.150 1.00 69.25 174 PRO A O 1
ATOM 1389 N N . ALA A 1 175 ? 57.355 -1.896 -60.333 1.00 69.00 175 ALA A N 1
ATOM 1390 C CA . ALA A 1 175 ? 56.341 -0.844 -60.510 1.00 69.00 175 ALA A CA 1
ATOM 1391 C C . ALA A 1 175 ? 54.926 -1.279 -60.064 1.00 69.00 175 ALA A C 1
ATOM 1393 O O . ALA A 1 175 ? 54.132 -0.470 -59.578 1.00 69.00 175 ALA A O 1
ATOM 1394 N N . TRP A 1 176 ? 54.619 -2.576 -60.164 1.00 62.31 176 TRP A N 1
ATOM 1395 C CA . TRP A 1 176 ? 53.324 -3.131 -59.768 1.00 62.31 176 TRP A CA 1
ATOM 1396 C C . TRP A 1 176 ? 53.098 -3.165 -58.250 1.00 62.31 176 TRP A C 1
ATOM 1398 O O . TRP A 1 176 ? 51.949 -3.045 -57.825 1.00 62.31 176 TRP A O 1
ATOM 1408 N N . SER A 1 177 ? 54.151 -3.252 -57.424 1.00 64.31 177 SER A N 1
ATOM 1409 C CA . SER A 1 177 ? 53.995 -3.273 -55.960 1.00 64.31 177 SER A CA 1
ATOM 1410 C C . SER A 1 177 ? 53.647 -1.896 -55.392 1.00 64.31 177 SER A C 1
ATOM 1412 O O . SER A 1 177 ? 52.915 -1.801 -54.408 1.00 64.31 177 SER A O 1
ATOM 1414 N N . TRP A 1 178 ? 54.104 -0.821 -56.041 1.00 70.44 178 TRP A N 1
ATOM 1415 C CA . TRP A 1 178 ? 53.652 0.539 -55.739 1.00 70.44 178 TRP A CA 1
ATOM 1416 C C . TRP A 1 178 ? 52.167 0.718 -56.044 1.00 70.44 178 TRP A C 1
ATOM 1418 O O . TRP A 1 178 ? 51.444 1.319 -55.252 1.00 70.44 178 TRP A O 1
ATOM 1428 N N . LEU A 1 179 ? 51.695 0.153 -57.157 1.00 73.69 179 LEU A N 1
ATOM 1429 C CA . LEU A 1 179 ? 50.303 0.270 -57.581 1.00 73.69 179 LEU A CA 1
ATOM 1430 C C . LEU A 1 179 ? 49.370 -0.521 -56.650 1.00 73.69 179 LEU A C 1
ATOM 1432 O O . LEU A 1 179 ? 48.368 0.017 -56.182 1.00 73.69 179 LEU A O 1
ATOM 1436 N N . SER A 1 180 ? 49.732 -1.754 -56.285 1.00 69.06 180 SER A N 1
ATOM 1437 C CA . SER A 1 180 ? 48.958 -2.553 -55.325 1.00 69.06 180 SER A CA 1
ATOM 1438 C C . SER A 1 180 ? 49.028 -1.999 -53.898 1.00 69.06 180 SER A C 1
ATOM 1440 O O . SER A 1 180 ? 48.020 -2.002 -53.193 1.00 69.06 180 SER A O 1
ATOM 1442 N N . GLY A 1 181 ? 50.185 -1.477 -53.477 1.00 72.00 181 GLY A N 1
ATOM 1443 C CA . GLY A 1 181 ? 50.365 -0.828 -52.177 1.00 72.00 181 GLY A CA 1
ATOM 1444 C C . GLY A 1 181 ? 49.556 0.464 -52.049 1.00 72.00 181 GLY A C 1
ATOM 1445 O O . GLY A 1 181 ? 48.870 0.659 -51.047 1.00 72.00 181 GLY A O 1
ATOM 1446 N N . ALA A 1 182 ? 49.554 1.308 -53.085 1.00 75.50 182 ALA A N 1
ATOM 1447 C CA . ALA A 1 182 ? 48.740 2.520 -53.128 1.00 75.50 182 ALA A CA 1
ATOM 1448 C C . ALA A 1 182 ? 47.239 2.195 -53.097 1.00 75.50 182 ALA A C 1
ATOM 1450 O O . ALA A 1 182 ? 46.494 2.802 -52.329 1.00 75.50 182 ALA A O 1
ATOM 1451 N N . VAL A 1 183 ? 46.791 1.194 -53.865 1.00 75.25 183 VAL A N 1
ATOM 1452 C CA . VAL A 1 183 ? 45.386 0.748 -53.859 1.00 75.25 183 VAL A CA 1
ATOM 1453 C C . VAL A 1 183 ? 44.990 0.170 -52.494 1.00 75.25 183 VAL A C 1
ATOM 1455 O O . VAL A 1 183 ? 43.922 0.504 -51.979 1.00 75.25 183 VAL A O 1
ATOM 1458 N N . GLY A 1 184 ? 45.857 -0.628 -51.862 1.00 70.75 184 GLY A N 1
ATOM 1459 C CA . GLY A 1 184 ? 45.636 -1.160 -50.513 1.00 70.75 184 GLY A CA 1
ATOM 1460 C C . GLY A 1 184 ? 45.567 -0.067 -49.439 1.00 70.75 184 GLY A C 1
ATOM 1461 O O . GLY A 1 184 ? 44.658 -0.073 -48.607 1.00 70.75 184 GLY A O 1
ATOM 1462 N N . ALA A 1 185 ? 46.468 0.919 -49.489 1.00 74.31 185 ALA A N 1
ATOM 1463 C CA . ALA A 1 185 ? 46.483 2.053 -48.565 1.00 74.31 185 ALA A CA 1
ATOM 1464 C C . ALA A 1 185 ? 45.237 2.942 -48.716 1.00 74.31 185 ALA A C 1
ATOM 1466 O O . ALA A 1 185 ? 44.637 3.345 -47.719 1.00 74.31 185 ALA A O 1
ATOM 1467 N N . VAL A 1 186 ? 44.794 3.197 -49.952 1.00 76.19 186 VAL A N 1
ATOM 1468 C CA . VAL A 1 186 ? 43.565 3.956 -50.230 1.00 76.19 186 VAL A CA 1
ATOM 1469 C C . VAL A 1 186 ? 42.320 3.198 -49.760 1.00 76.19 186 VAL A C 1
ATOM 1471 O O . VAL A 1 186 ? 41.413 3.811 -49.196 1.00 76.19 186 VAL A O 1
ATOM 1474 N N . ALA A 1 187 ? 42.272 1.874 -49.927 1.00 73.31 187 ALA A N 1
ATOM 1475 C CA . ALA A 1 187 ? 41.174 1.050 -49.425 1.00 73.31 187 ALA A CA 1
ATOM 1476 C C . ALA A 1 187 ? 41.080 1.083 -47.888 1.00 73.31 187 ALA A C 1
ATOM 1478 O O . ALA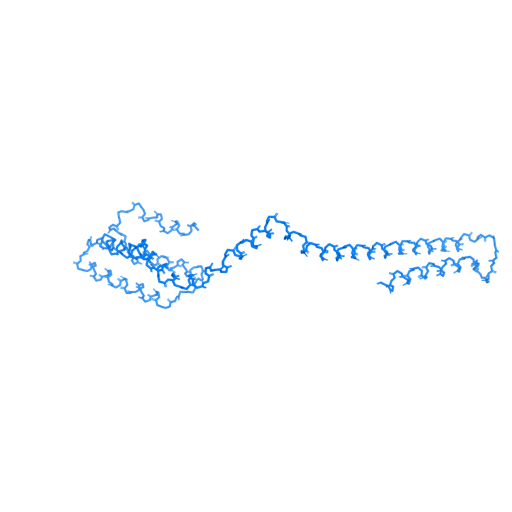 A 1 187 ? 39.982 1.223 -47.346 1.00 73.31 187 ALA A O 1
ATOM 1479 N N . LEU A 1 188 ? 42.219 1.040 -47.185 1.00 72.00 188 LEU A N 1
ATOM 1480 C CA . LEU A 1 188 ? 42.270 1.156 -45.724 1.00 72.00 188 LEU A CA 1
ATOM 1481 C C . LEU A 1 188 ? 41.886 2.551 -45.233 1.00 72.00 188 LEU A C 1
ATOM 1483 O O . LEU A 1 188 ? 41.061 2.670 -44.330 1.00 72.00 188 LEU A O 1
ATOM 1487 N N . LEU A 1 189 ? 42.410 3.607 -45.860 1.00 75.62 189 LEU A N 1
ATOM 1488 C CA . LEU A 1 189 ? 42.035 4.985 -45.536 1.00 75.62 189 LEU A CA 1
ATOM 1489 C C . LEU A 1 189 ? 40.534 5.218 -45.751 1.00 75.62 189 LEU A C 1
ATOM 1491 O O . LEU A 1 189 ? 39.874 5.824 -44.911 1.00 75.62 189 LEU A O 1
ATOM 1495 N N . ARG A 1 190 ? 39.958 4.668 -46.827 1.00 75.25 190 ARG A N 1
ATOM 1496 C CA . ARG A 1 190 ? 38.517 4.750 -47.104 1.00 75.25 190 ARG A CA 1
ATOM 1497 C C . ARG A 1 190 ? 37.671 3.928 -46.123 1.00 75.25 190 ARG A C 1
ATOM 1499 O O . ARG A 1 190 ? 36.543 4.325 -45.844 1.00 75.25 190 ARG A O 1
ATOM 1506 N N . ALA A 1 191 ? 38.196 2.820 -45.600 1.00 67.38 191 ALA A N 1
ATOM 1507 C CA . ALA A 1 191 ? 37.540 2.021 -44.564 1.00 67.38 191 ALA A CA 1
ATOM 1508 C C . ALA A 1 191 ? 37.578 2.696 -43.180 1.00 67.38 191 ALA A C 1
ATOM 1510 O O . ALA A 1 191 ? 36.681 2.473 -42.372 1.00 67.38 191 ALA A O 1
ATOM 1511 N N . TRP A 1 192 ? 38.592 3.523 -42.907 1.00 66.81 192 TRP A N 1
ATOM 1512 C CA . TRP A 1 192 ? 38.755 4.212 -41.622 1.00 66.81 192 TRP A CA 1
ATOM 1513 C C . TRP A 1 192 ? 38.078 5.591 -41.560 1.00 66.81 192 TRP A C 1
ATOM 1515 O O . TRP A 1 192 ? 37.665 6.015 -40.485 1.00 66.81 192 TRP A O 1
ATOM 1525 N N . TRP A 1 193 ? 37.922 6.283 -42.694 1.00 62.03 193 TRP A N 1
ATOM 1526 C CA . TRP A 1 193 ? 37.412 7.666 -42.743 1.00 62.03 193 TRP A CA 1
ATOM 1527 C C . TRP A 1 193 ? 35.889 7.793 -42.991 1.00 62.03 193 TRP A C 1
ATOM 1529 O O . TRP A 1 193 ? 35.398 8.873 -43.313 1.00 62.03 193 TRP A O 1
ATOM 1539 N N . LYS A 1 194 ? 35.099 6.725 -42.840 1.00 49.81 194 LYS A N 1
ATOM 1540 C CA . LYS A 1 194 ? 33.621 6.779 -42.833 1.00 49.81 194 LYS A CA 1
ATOM 1541 C C . LYS A 1 194 ? 33.063 5.994 -41.660 1.00 49.81 194 LYS A C 1
ATOM 1543 O O . LYS A 1 194 ? 32.071 6.455 -41.062 1.00 49.81 194 LYS A O 1
#

Solvent-accessible surface area (backbone atoms only — not comparable to full-atom values): 10986 Å² total; per-residue (Å²): 109,69,73,59,46,69,66,51,59,75,57,73,82,47,68,65,61,77,60,55,68,48,59,55,52,52,51,54,50,52,50,39,51,74,72,68,48,87,77,56,70,68,60,55,49,50,50,51,50,49,38,49,53,49,51,55,47,41,73,76,36,80,80,60,37,64,60,74,67,44,45,65,57,52,52,51,52,48,51,64,71,69,27,67,68,53,52,55,52,53,49,60,71,46,42,66,66,47,60,74,50,48,82,59,43,62,58,51,51,49,51,51,49,50,48,61,74,67,54,59,77,66,57,69,69,48,51,60,56,50,52,53,48,52,57,49,50,53,54,51,50,54,32,49,50,27,45,53,53,16,53,51,34,39,52,51,24,54,49,51,65,74,64,65,70,94,74,68,60,64,79,99,42,52,50,64,39,57,53,39,36,50,52,16,51,51,37,36,51,60,37,71,76,111

Radius of gyration: 41.87 Å; Cα contacts (8 Å, |Δi|>4): 89; chains: 1; bounding box: 89×37×103 Å